Protein AF-A0A971PHN5-F1 (afdb_monomer_lite)

Foldseek 3Di:
DPQQPVQLVVVLQPADFLKFKQAPVGDLDTPWGRRSRAIVVHDRDAGWFQIFIDRPNPSDGQWTFHDPPPLRHGQFIAGPVPRHTPDGGDDRLDLDDADQLKFKDLPPPQDGPWGDRRPAIVVHDPDARWFFIFICRPNPRDGQWTFHDPPPLRHGQFIAGPVPRHTSHGDDTPVDQRDQGALKFKDLPPPQDGPWGDRRPAIVVHDPDDRFFFIFICRPNPRDGQWTFHDPPPPRGGQFIAGPPPRHTPHGDDDD

Radius of gyration: 27.46 Å; chains: 1; bounding box: 61×30×75 Å

Sequence (256 aa):
MTVCLLLAAGWASAQPEGTRLDFAPPDGFWDTTFDGTAWDPPITKMPPVGTLVDGTGDDNADADLIDRNNNGVSDAVAAIDTDEVLMELEEPVIPVGPRMGTTLDYEGDGVSEHTYDGAAWNPPIAQQPPVGTMVDLEGDGPPEARFADQNGNGVADAVVDIGTGKVLMELEEPVIPVGPRMGTTLDYEGDGVSEHTYDGAAWNPPIAQQPPVGTMVDLKGDGPPEARFADLNGNGVADAVVDIETGDVLMELEER

Structure (mmCIF, N/CA/C/O backbone):
data_AF-A0A971PHN5-F1
#
_entry.id   AF-A0A971PHN5-F1
#
loop_
_atom_site.group_PDB
_atom_site.id
_atom_site.type_symbol
_atom_site.label_atom_id
_atom_site.label_alt_id
_atom_site.label_comp_id
_atom_site.label_asym_id
_atom_site.label_entity_id
_atom_site.label_seq_id
_atom_site.pdbx_PDB_ins_code
_atom_site.Cartn_x
_atom_site.Cartn_y
_atom_site.Cartn_z
_atom_site.occupancy
_atom_site.B_iso_or_equiv
_atom_site.auth_seq_id
_atom_site.auth_comp_id
_atom_site.auth_asym_id
_atom_site.auth_atom_id
_atom_site.pdbx_PDB_model_num
ATOM 1 N N . MET A 1 1 ? 18.954 2.304 3.399 1.00 33.16 1 MET A N 1
ATOM 2 C CA . MET A 1 1 ? 19.970 2.426 2.325 1.00 33.16 1 MET A CA 1
ATOM 3 C C . MET A 1 1 ? 20.598 1.046 2.081 1.00 33.16 1 MET A C 1
ATOM 5 O O . MET A 1 1 ? 21.777 0.856 2.327 1.00 33.16 1 MET A O 1
ATOM 9 N N . THR A 1 2 ? 19.807 0.042 1.681 1.00 28.48 2 THR A N 1
ATOM 10 C CA . THR A 1 2 ? 20.314 -1.353 1.611 1.00 28.48 2 THR A CA 1
ATOM 11 C C . THR A 1 2 ? 19.701 -2.176 0.470 1.00 28.48 2 THR A C 1
ATOM 13 O O . THR A 1 2 ? 20.174 -3.267 0.195 1.00 28.48 2 THR A O 1
ATOM 16 N N . VAL A 1 3 ? 18.707 -1.655 -0.258 1.00 25.91 3 VAL A N 1
ATOM 17 C CA . VAL A 1 3 ? 17.995 -2.431 -1.292 1.00 25.91 3 VAL A CA 1
ATOM 18 C C . VAL A 1 3 ? 18.703 -2.383 -2.659 1.00 25.91 3 VAL A C 1
ATOM 20 O O . VAL A 1 3 ? 18.736 -3.383 -3.364 1.00 25.91 3 VAL A O 1
ATOM 23 N N . CYS A 1 4 ? 19.392 -1.285 -3.002 1.00 28.25 4 CYS A N 1
ATOM 24 C CA . CYS A 1 4 ? 20.107 -1.159 -4.286 1.00 28.25 4 CYS A CA 1
ATOM 25 C C . CYS A 1 4 ? 21.332 -2.080 -4.442 1.00 28.25 4 CYS A C 1
ATOM 27 O O . CYS A 1 4 ? 21.815 -2.243 -5.558 1.00 28.25 4 CYS A O 1
ATOM 29 N N . LEU A 1 5 ? 21.868 -2.653 -3.357 1.00 28.11 5 LEU A N 1
ATOM 30 C CA . LEU A 1 5 ? 23.138 -3.387 -3.419 1.00 28.11 5 LEU A CA 1
ATOM 31 C C . LEU A 1 5 ? 22.982 -4.836 -3.916 1.00 28.11 5 LEU A C 1
ATOM 33 O O . LEU A 1 5 ? 23.949 -5.392 -4.425 1.00 28.11 5 LEU A O 1
ATOM 37 N N . LEU A 1 6 ? 21.791 -5.443 -3.797 1.00 29.44 6 LEU A N 1
ATOM 38 C CA . LEU A 1 6 ? 21.566 -6.817 -4.271 1.00 29.44 6 LEU A CA 1
ATOM 39 C C . LEU A 1 6 ? 21.356 -6.901 -5.794 1.00 29.44 6 LEU A C 1
ATOM 41 O O . LEU A 1 6 ? 21.829 -7.849 -6.412 1.00 29.44 6 LEU A O 1
ATOM 45 N N . LEU A 1 7 ? 20.724 -5.896 -6.411 1.00 39.53 7 LEU A N 1
ATOM 46 C CA . LEU A 1 7 ? 20.383 -5.909 -7.845 1.00 39.53 7 LEU A CA 1
ATOM 47 C C . LEU A 1 7 ? 21.601 -5.724 -8.764 1.00 39.53 7 LEU A C 1
ATOM 49 O O . LEU A 1 7 ? 21.725 -6.421 -9.767 1.00 39.53 7 LEU A O 1
ATOM 53 N N . ALA A 1 8 ? 22.552 -4.859 -8.392 1.00 36.16 8 ALA A N 1
ATOM 54 C CA . ALA A 1 8 ? 23.804 -4.704 -9.143 1.00 36.16 8 ALA A CA 1
ATOM 55 C C . ALA A 1 8 ? 24.741 -5.923 -8.987 1.00 36.16 8 ALA A C 1
ATOM 57 O O . ALA A 1 8 ? 25.517 -6.240 -9.887 1.00 36.16 8 ALA A O 1
ATOM 58 N N . ALA A 1 9 ? 24.656 -6.630 -7.852 1.00 37.34 9 ALA A N 1
ATOM 59 C CA . ALA A 1 9 ? 25.485 -7.799 -7.560 1.00 37.34 9 ALA A CA 1
ATOM 60 C C . ALA A 1 9 ? 25.039 -9.062 -8.323 1.00 37.34 9 ALA A C 1
ATOM 62 O O . ALA A 1 9 ? 25.889 -9.870 -8.696 1.00 37.34 9 ALA A O 1
ATOM 63 N N . GLY A 1 10 ? 23.735 -9.219 -8.590 1.00 43.66 10 GLY A N 1
ATOM 64 C CA . GLY A 1 10 ? 23.202 -10.328 -9.392 1.00 43.66 10 GLY A CA 1
ATOM 65 C C . GLY A 1 10 ? 23.697 -10.296 -10.841 1.00 43.66 10 GLY A C 1
ATOM 66 O O . GLY A 1 10 ? 24.226 -11.292 -11.335 1.00 43.66 10 GLY A O 1
ATOM 67 N N . TRP A 1 11 ? 23.633 -9.121 -11.477 1.00 51.12 11 TRP A N 1
ATOM 68 C CA . TRP A 1 11 ? 24.064 -8.899 -12.864 1.00 51.12 11 TRP A CA 1
ATOM 69 C C . TRP A 1 11 ? 25.570 -9.062 -13.084 1.00 51.12 11 TRP A C 1
ATOM 71 O O . TRP A 1 11 ? 25.981 -9.544 -14.133 1.00 51.12 11 TRP A O 1
ATOM 81 N N . ALA A 1 12 ? 26.406 -8.701 -12.107 1.00 49.12 12 ALA A N 1
ATOM 82 C CA . ALA A 1 12 ? 27.859 -8.844 -12.225 1.00 49.12 12 ALA A CA 1
ATOM 83 C C . ALA A 1 12 ? 28.333 -10.313 -12.195 1.00 49.12 12 ALA A C 1
ATOM 85 O O . ALA A 1 12 ? 29.427 -10.614 -12.646 1.00 49.12 12 ALA A O 1
ATOM 86 N N . SER A 1 13 ? 27.542 -11.250 -11.663 1.00 46.72 13 SER A N 1
ATOM 87 C CA . SER A 1 13 ? 28.000 -12.638 -11.472 1.00 46.72 13 SER A CA 1
ATOM 88 C C . SER A 1 13 ? 27.765 -13.576 -12.666 1.00 46.72 13 SER A C 1
ATOM 90 O O . SER A 1 13 ? 28.266 -14.701 -12.651 1.00 46.72 13 SER A O 1
ATOM 92 N N . ALA A 1 14 ? 27.027 -13.134 -13.692 1.00 56.16 14 ALA A N 1
ATOM 93 C CA . ALA A 1 14 ? 26.554 -13.989 -14.786 1.00 56.16 14 ALA A CA 1
ATOM 94 C C . ALA A 1 14 ? 27.056 -13.597 -16.191 1.00 56.16 14 ALA A C 1
ATOM 96 O O . ALA A 1 14 ? 26.787 -14.332 -17.139 1.00 56.16 14 ALA A O 1
ATOM 97 N N . GLN A 1 15 ? 27.771 -12.477 -16.342 1.00 67.00 15 GLN A N 1
ATOM 98 C CA . GLN A 1 15 ? 28.151 -11.943 -17.656 1.00 67.00 15 GLN A CA 1
ATOM 99 C C . GLN A 1 15 ? 29.598 -12.312 -18.037 1.00 67.00 15 GLN A C 1
ATOM 101 O O . GLN A 1 15 ? 30.476 -12.309 -17.168 1.00 67.00 15 GLN A O 1
ATOM 106 N N . PRO A 1 16 ? 29.884 -12.634 -19.312 1.00 76.06 16 PRO A N 1
ATOM 107 C CA . PRO A 1 16 ? 31.252 -12.812 -19.794 1.00 76.06 16 PRO A CA 1
ATOM 108 C C . PRO A 1 16 ? 32.092 -11.534 -19.637 1.00 76.06 16 PRO A C 1
ATOM 110 O O . PRO A 1 16 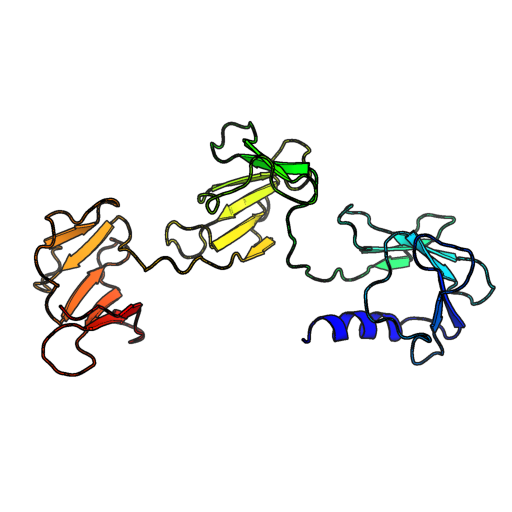? 31.598 -10.424 -19.843 1.00 76.06 16 PRO A O 1
ATOM 113 N N . GLU A 1 17 ? 33.383 -11.679 -19.318 1.00 83.25 17 GLU A N 1
ATOM 114 C CA . GLU A 1 17 ? 34.344 -10.571 -19.420 1.00 83.25 17 GLU A CA 1
ATOM 115 C C . GLU A 1 17 ? 34.311 -9.982 -20.837 1.00 83.25 17 GLU A C 1
ATOM 117 O O . GLU A 1 17 ? 34.349 -10.721 -21.822 1.00 83.25 17 GLU A O 1
ATOM 122 N N . GLY A 1 18 ? 34.246 -8.655 -20.927 1.00 82.19 18 GLY A N 1
ATOM 123 C CA . GLY A 1 18 ? 34.134 -7.927 -22.187 1.00 82.19 18 GLY A CA 1
ATOM 124 C C . GLY A 1 18 ? 32.709 -7.535 -22.572 1.00 82.19 18 GLY A C 1
ATOM 125 O O . GLY A 1 18 ? 32.576 -6.790 -23.537 1.00 82.19 18 GLY A O 1
ATOM 126 N N . THR A 1 19 ? 31.685 -7.957 -21.816 1.00 85.81 19 THR A N 1
ATOM 127 C CA . THR A 1 19 ? 30.294 -7.512 -22.030 1.00 85.81 19 THR A CA 1
ATOM 128 C C . THR A 1 19 ? 30.197 -5.992 -21.910 1.00 85.81 19 THR A C 1
ATOM 130 O O . THR A 1 19 ? 30.759 -5.417 -20.973 1.00 85.81 19 THR A O 1
ATOM 133 N N . ARG A 1 20 ? 29.472 -5.329 -22.815 1.00 89.56 20 ARG A N 1
ATOM 134 C CA . ARG A 1 20 ? 29.300 -3.866 -22.813 1.00 89.56 20 ARG A CA 1
ATOM 135 C C . ARG A 1 20 ? 27.840 -3.460 -22.884 1.00 89.56 20 ARG A C 1
ATOM 137 O O . ARG A 1 20 ? 27.021 -4.194 -23.427 1.00 89.56 20 ARG A O 1
ATOM 144 N N . LEU A 1 21 ? 27.539 -2.285 -22.336 1.00 89.75 21 LEU A N 1
ATOM 145 C CA . LEU A 1 21 ? 26.201 -1.696 -22.353 1.00 89.75 21 LEU A CA 1
ATOM 146 C C . LEU A 1 21 ? 26.234 -0.284 -22.936 1.00 89.75 21 LEU A C 1
ATOM 148 O O . LEU A 1 21 ? 27.141 0.483 -22.616 1.00 89.75 21 LEU A O 1
ATOM 152 N N . ASP A 1 22 ? 25.244 0.037 -23.764 1.00 89.94 22 ASP A N 1
ATOM 153 C CA . ASP A 1 22 ? 24.947 1.381 -24.288 1.00 89.94 22 ASP A CA 1
ATOM 154 C C . ASP A 1 22 ? 23.538 1.744 -23.795 1.00 89.94 22 ASP A C 1
ATOM 156 O O . ASP A 1 22 ? 22.542 1.117 -24.179 1.00 89.94 22 ASP A O 1
ATOM 160 N N . PHE A 1 23 ? 23.465 2.643 -22.815 1.00 89.88 23 PHE A N 1
ATOM 161 C CA . PHE A 1 23 ? 22.246 2.945 -22.078 1.00 89.88 23 PHE A CA 1
ATOM 162 C C . PHE A 1 23 ? 21.255 3.717 -22.934 1.00 89.88 23 PHE A C 1
ATOM 164 O O . PHE A 1 23 ? 21.596 4.624 -23.686 1.00 89.88 23 PHE A O 1
ATOM 171 N N . ALA A 1 24 ? 19.971 3.415 -22.750 1.00 82.06 24 ALA A N 1
ATOM 172 C CA . ALA A 1 24 ? 18.947 4.153 -23.465 1.00 82.06 24 ALA A CA 1
ATOM 173 C C . ALA A 1 24 ? 18.870 5.634 -23.031 1.00 82.06 24 ALA A C 1
ATOM 175 O O . ALA A 1 24 ? 18.872 5.936 -21.830 1.00 82.06 24 ALA A O 1
ATOM 176 N N . PRO A 1 25 ? 18.688 6.567 -23.987 1.00 86.50 25 PRO A N 1
ATOM 177 C CA . PRO A 1 25 ? 18.619 6.333 -25.433 1.00 86.50 25 PRO A CA 1
ATOM 178 C C . PRO A 1 25 ? 20.004 6.014 -26.038 1.00 86.50 25 PRO A C 1
ATOM 180 O O . PRO A 1 25 ? 20.906 6.825 -25.831 1.00 86.50 25 PRO A O 1
ATOM 183 N N . PRO A 1 26 ? 20.154 4.923 -26.823 1.00 87.50 26 PRO A N 1
ATOM 184 C CA . PRO A 1 26 ? 21.465 4.486 -27.294 1.00 87.50 26 PRO A CA 1
ATOM 185 C C . PRO A 1 26 ? 22.113 5.533 -28.195 1.00 87.50 26 PRO A C 1
ATOM 187 O O . PRO A 1 26 ? 21.458 6.059 -29.110 1.00 87.50 26 PRO A O 1
ATOM 190 N N . ASP A 1 27 ? 23.385 5.834 -27.956 1.00 88.00 27 ASP A N 1
ATOM 191 C CA . ASP A 1 27 ? 24.124 6.852 -28.711 1.00 88.00 27 ASP A CA 1
ATOM 192 C C . ASP A 1 27 ? 25.280 6.281 -29.552 1.00 88.00 27 ASP A C 1
ATOM 194 O O . ASP A 1 27 ? 25.926 7.018 -30.312 1.00 88.00 27 ASP A O 1
ATOM 198 N N . GLY A 1 28 ? 25.473 4.960 -29.498 1.00 85.12 28 GLY A N 1
ATOM 199 C CA . GLY A 1 28 ? 26.523 4.245 -30.212 1.00 85.12 28 GLY A CA 1
ATOM 200 C C . GLY A 1 28 ? 27.879 4.290 -29.507 1.00 85.12 28 GLY A C 1
ATOM 201 O O . GLY A 1 28 ? 28.874 3.849 -30.095 1.00 85.12 28 GLY A O 1
ATOM 202 N N . PHE A 1 29 ? 27.947 4.819 -28.283 1.00 89.31 29 PHE A N 1
ATOM 203 C CA . PHE A 1 29 ? 29.102 4.712 -27.404 1.00 89.31 29 PHE A CA 1
ATOM 204 C C . PHE A 1 29 ? 28.770 3.811 -26.216 1.00 89.31 29 PHE A C 1
ATOM 206 O O . PHE A 1 29 ? 27.829 4.036 -25.471 1.00 89.31 29 PHE A O 1
ATOM 213 N N . TRP A 1 30 ? 29.605 2.796 -26.000 1.00 90.00 30 TRP A N 1
ATOM 214 C CA . TRP A 1 30 ? 29.469 1.916 -24.846 1.00 90.00 30 TRP A CA 1
ATOM 215 C C . TRP A 1 30 ? 29.714 2.692 -23.545 1.00 90.00 30 TRP A C 1
ATOM 217 O O . TRP A 1 30 ? 30.838 3.130 -23.278 1.00 90.00 30 TRP A O 1
ATOM 227 N N . ASP A 1 31 ? 28.669 2.835 -22.734 1.00 90.06 31 ASP A N 1
ATOM 228 C CA . ASP A 1 31 ? 28.692 3.544 -21.457 1.00 90.06 31 ASP A CA 1
ATOM 229 C C . ASP A 1 31 ? 29.520 2.818 -20.410 1.00 90.06 31 ASP A C 1
ATOM 231 O O . ASP A 1 31 ? 30.204 3.461 -19.616 1.00 90.06 31 ASP A O 1
ATOM 235 N N . THR A 1 32 ? 29.435 1.485 -20.376 1.00 88.31 32 THR A N 1
ATOM 236 C CA . THR A 1 32 ? 30.107 0.656 -19.372 1.00 88.31 32 THR A CA 1
ATOM 237 C C . THR A 1 32 ? 30.506 -0.708 -19.921 1.00 88.31 32 THR A C 1
ATOM 239 O O . THR A 1 32 ? 29.864 -1.253 -20.819 1.00 88.31 32 THR A O 1
ATOM 242 N N . THR A 1 33 ? 31.598 -1.254 -19.389 1.00 89.56 33 THR A N 1
ATOM 243 C CA . THR A 1 33 ? 32.163 -2.558 -19.758 1.00 89.56 33 THR A CA 1
ATOM 244 C C . THR A 1 33 ? 32.381 -3.413 -18.517 1.00 89.56 33 THR A C 1
ATOM 246 O O . THR A 1 33 ? 32.870 -2.930 -17.498 1.00 89.56 33 THR A O 1
ATOM 249 N N . PHE A 1 34 ? 32.049 -4.697 -18.602 1.00 86.19 34 PHE A N 1
ATOM 250 C CA . PHE A 1 34 ? 32.300 -5.667 -17.549 1.00 86.19 34 PHE A CA 1
ATOM 251 C C . PHE A 1 34 ? 33.702 -6.270 -17.689 1.00 86.19 34 PHE A C 1
ATOM 253 O O . PHE A 1 34 ? 34.007 -6.936 -18.679 1.00 86.19 34 PHE A O 1
ATOM 260 N N . ASP A 1 35 ? 34.557 -6.079 -16.685 1.00 83.44 35 ASP A N 1
ATOM 261 C CA . ASP A 1 35 ? 35.952 -6.549 -16.689 1.00 83.44 35 ASP A CA 1
ATOM 262 C C . ASP A 1 35 ? 36.131 -8.003 -16.205 1.00 83.44 35 ASP A C 1
ATOM 264 O O . ASP A 1 35 ? 37.247 -8.452 -15.951 1.00 83.44 35 ASP A O 1
ATOM 268 N N . GLY A 1 36 ? 35.030 -8.747 -16.043 1.00 76.81 36 GLY A N 1
ATOM 269 C CA . GLY A 1 36 ? 35.033 -10.095 -15.465 1.00 76.81 36 GLY A CA 1
ATOM 270 C C . GLY A 1 36 ? 34.865 -10.109 -13.941 1.00 76.81 36 GLY A C 1
ATOM 271 O O . GLY A 1 36 ? 34.636 -11.169 -13.354 1.00 76.81 36 GLY A O 1
ATOM 272 N N . THR A 1 37 ? 34.948 -8.946 -13.289 1.00 79.81 37 THR A N 1
ATOM 273 C CA . THR A 1 37 ? 34.745 -8.787 -11.842 1.00 79.81 37 THR A CA 1
ATOM 274 C C . THR A 1 37 ? 33.772 -7.667 -11.484 1.00 79.81 37 THR A C 1
ATOM 276 O O . THR A 1 37 ? 32.995 -7.813 -10.538 1.00 79.81 37 THR A O 1
ATOM 279 N N . ALA A 1 38 ? 33.793 -6.562 -12.224 1.00 81.19 38 ALA A N 1
ATOM 280 C CA . ALA A 1 38 ? 32.972 -5.385 -12.007 1.00 81.19 38 ALA A CA 1
ATOM 281 C C . ALA A 1 38 ? 32.706 -4.647 -13.325 1.00 81.19 38 ALA A C 1
ATOM 283 O O . ALA A 1 38 ? 33.373 -4.847 -14.337 1.00 81.19 38 ALA A O 1
ATOM 284 N N . TRP A 1 39 ? 31.706 -3.772 -13.287 1.00 82.38 39 TRP A N 1
ATOM 285 C CA . TRP A 1 39 ? 31.412 -2.837 -14.365 1.00 82.38 39 TRP A CA 1
ATOM 286 C C . TRP A 1 39 ? 32.271 -1.576 -14.229 1.00 82.38 39 TRP A C 1
ATOM 288 O O . TRP A 1 39 ? 32.385 -1.031 -13.127 1.00 82.38 39 TRP A O 1
ATOM 298 N N . ASP A 1 40 ? 32.828 -1.099 -15.340 1.00 82.69 40 ASP A N 1
ATOM 299 C CA . ASP A 1 40 ? 33.567 0.160 -15.436 1.00 82.69 40 ASP A CA 1
ATOM 300 C C . ASP A 1 40 ? 33.023 1.022 -16.590 1.00 82.69 40 ASP A C 1
ATOM 302 O O . ASP A 1 40 ? 33.128 0.619 -17.753 1.00 82.69 40 ASP A O 1
ATOM 306 N N . PRO A 1 41 ? 32.428 2.194 -16.300 1.00 85.44 41 PRO A N 1
ATOM 307 C CA . PRO A 1 41 ? 32.115 2.742 -14.980 1.00 85.44 41 PRO A CA 1
ATOM 308 C C . PRO A 1 41 ? 31.093 1.889 -14.203 1.00 85.44 41 PRO A C 1
ATOM 310 O O . PRO A 1 41 ? 30.266 1.202 -14.809 1.00 85.44 41 PRO A O 1
ATOM 313 N N . PRO A 1 42 ? 31.093 1.946 -12.858 1.00 79.12 42 PRO A N 1
ATOM 314 C CA . PRO A 1 42 ? 30.222 1.115 -12.039 1.00 79.12 42 PRO A CA 1
ATOM 315 C C . PRO A 1 42 ? 28.744 1.460 -12.220 1.00 79.12 42 PRO A C 1
ATOM 317 O O . PRO A 1 42 ? 28.318 2.609 -12.070 1.00 79.12 42 PRO A O 1
ATOM 320 N N . ILE A 1 43 ? 27.943 0.423 -12.446 1.00 72.81 43 ILE A N 1
ATOM 321 C CA . ILE A 1 43 ? 26.487 0.512 -12.514 1.00 72.81 43 ILE A CA 1
ATOM 322 C C . ILE A 1 43 ? 25.928 0.614 -11.093 1.00 72.81 43 ILE A C 1
ATOM 324 O O . ILE A 1 43 ? 26.156 -0.251 -10.249 1.00 72.81 43 ILE A O 1
ATOM 328 N N . THR A 1 44 ? 25.188 1.687 -10.816 1.00 68.31 44 THR A N 1
ATOM 329 C CA . THR A 1 44 ? 24.606 1.956 -9.483 1.00 68.31 44 THR A CA 1
ATOM 330 C C . THR A 1 44 ? 23.082 1.871 -9.452 1.00 68.31 44 THR A C 1
ATOM 332 O O . THR A 1 44 ? 22.480 1.910 -8.377 1.00 68.31 44 THR A O 1
ATOM 335 N N . LYS A 1 45 ? 22.454 1.761 -10.623 1.00 69.25 45 LYS A N 1
ATOM 336 C CA . LYS A 1 45 ? 21.010 1.637 -10.832 1.00 69.25 45 LYS A CA 1
ATOM 337 C C . LYS A 1 45 ? 20.765 0.696 -12.002 1.00 69.25 45 LYS A C 1
ATOM 339 O O . LYS A 1 45 ? 21.656 0.517 -12.823 1.00 69.25 45 LYS A O 1
ATOM 344 N N . MET A 1 46 ? 19.566 0.134 -12.076 1.00 70.88 46 MET A N 1
ATOM 345 C CA . MET A 1 46 ? 19.171 -0.678 -13.220 1.00 70.88 46 MET A CA 1
ATOM 346 C C . MET A 1 46 ? 19.269 0.150 -14.512 1.00 70.88 46 MET A C 1
ATOM 348 O O . MET A 1 46 ? 18.780 1.287 -14.511 1.00 70.88 46 MET A O 1
ATOM 352 N N . PRO A 1 47 ? 19.922 -0.363 -15.571 1.00 78.81 47 PRO A N 1
ATOM 353 C CA . PRO A 1 47 ? 19.949 0.318 -16.856 1.00 78.81 47 PRO A CA 1
ATOM 354 C C . PRO A 1 47 ? 18.527 0.488 -17.416 1.00 78.81 47 PRO A C 1
ATOM 356 O O . PRO A 1 47 ? 17.685 -0.385 -17.186 1.00 78.81 47 PRO A O 1
ATOM 359 N N . PRO A 1 48 ? 18.226 1.596 -18.115 1.00 79.12 48 PRO A N 1
ATOM 360 C CA . PRO A 1 48 ? 16.879 1.849 -18.620 1.00 79.12 48 PRO A CA 1
ATOM 361 C C . PRO A 1 48 ? 16.434 0.833 -19.683 1.00 79.12 48 PRO A C 1
ATOM 363 O O . PRO A 1 48 ? 17.261 0.188 -20.334 1.00 79.12 48 PRO A O 1
ATOM 366 N N . VAL A 1 49 ? 15.123 0.747 -19.906 1.00 81.38 49 VAL A N 1
ATOM 367 C CA . VAL A 1 49 ? 14.528 -0.020 -21.014 1.00 81.38 49 VAL A CA 1
ATOM 368 C C . VAL A 1 49 ? 15.074 0.487 -22.350 1.00 81.38 49 VAL A C 1
ATOM 370 O O . VAL A 1 49 ? 15.183 1.696 -22.558 1.00 81.38 49 VAL A O 1
ATOM 373 N N . GLY A 1 50 ? 15.423 -0.434 -23.245 1.00 83.50 50 GLY A N 1
ATOM 374 C CA . GLY A 1 50 ? 16.056 -0.158 -24.535 1.00 83.50 50 GLY A CA 1
ATOM 375 C C . GLY A 1 50 ? 17.578 -0.005 -24.472 1.00 83.50 50 GLY A C 1
ATOM 376 O O . GLY A 1 50 ? 18.183 0.391 -25.464 1.00 83.50 50 GLY A O 1
ATOM 377 N N . THR A 1 51 ? 18.201 -0.272 -23.318 1.00 88.75 51 THR A N 1
ATOM 378 C CA . THR A 1 51 ? 19.666 -0.387 -23.214 1.00 88.75 51 THR A CA 1
ATOM 379 C C . THR A 1 51 ? 20.149 -1.536 -24.090 1.00 88.75 51 THR A C 1
ATOM 381 O O . THR A 1 51 ? 19.632 -2.645 -23.965 1.00 88.75 51 THR A O 1
ATOM 384 N N . LEU A 1 52 ? 21.155 -1.284 -24.925 1.00 90.75 52 LEU A N 1
ATOM 385 C CA . LEU A 1 52 ? 21.770 -2.298 -25.776 1.00 90.75 52 LEU A CA 1
ATOM 386 C C . LEU A 1 52 ? 22.871 -3.046 -25.023 1.00 90.75 52 LEU A C 1
ATOM 388 O O . LEU A 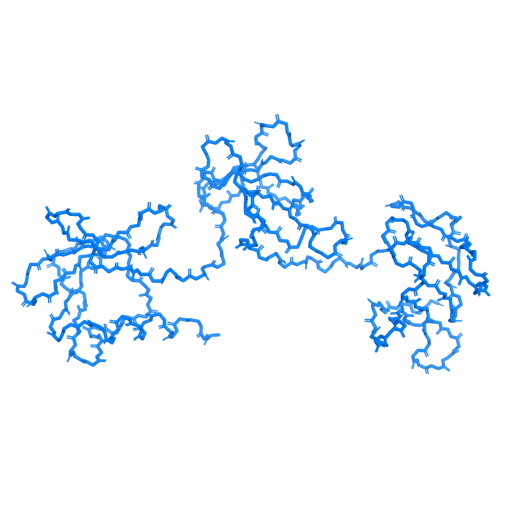1 52 ? 23.580 -2.465 -24.199 1.00 90.75 52 LEU A O 1
ATOM 392 N N . VAL A 1 53 ? 23.027 -4.328 -25.340 1.00 88.69 53 VAL A N 1
ATOM 393 C CA . VAL A 1 53 ? 23.996 -5.247 -24.740 1.00 88.69 53 VAL A CA 1
ATOM 394 C C . VAL A 1 53 ? 24.839 -5.884 -25.843 1.00 88.69 53 VAL A C 1
ATOM 396 O O . VAL A 1 53 ? 24.306 -6.580 -26.705 1.00 88.69 53 VAL A O 1
ATOM 399 N N . ASP A 1 54 ? 26.154 -5.682 -25.794 1.00 87.25 54 ASP A N 1
ATOM 400 C CA . ASP A 1 54 ? 27.146 -6.473 -26.537 1.00 87.25 54 ASP A CA 1
ATOM 401 C C . ASP A 1 54 ? 27.668 -7.561 -25.594 1.00 87.25 54 ASP A C 1
ATOM 403 O O . ASP A 1 54 ? 28.443 -7.284 -24.674 1.00 87.25 54 ASP A O 1
ATOM 407 N N . GLY A 1 55 ? 27.173 -8.786 -25.768 1.00 78.12 55 GLY A N 1
ATOM 408 C CA . GLY A 1 55 ? 27.518 -9.936 -24.931 1.00 78.12 55 GLY A CA 1
ATOM 409 C C . GLY A 1 55 ? 28.748 -10.694 -25.429 1.00 78.12 55 GLY A C 1
ATOM 410 O O . GLY A 1 55 ? 29.315 -11.504 -24.688 1.00 78.12 55 GLY A O 1
ATOM 411 N N . THR A 1 56 ? 29.160 -10.458 -26.675 1.00 77.06 56 THR A N 1
ATOM 412 C CA . THR A 1 56 ? 30.289 -11.144 -27.319 1.00 77.06 56 THR A CA 1
ATOM 413 C C . THR A 1 56 ? 31.575 -10.314 -27.343 1.00 77.06 56 THR A C 1
ATOM 415 O O . THR A 1 56 ? 32.660 -10.874 -27.546 1.00 77.06 56 THR A O 1
ATOM 418 N N . GLY A 1 57 ? 31.474 -9.014 -27.068 1.00 77.44 57 GLY A N 1
ATOM 419 C CA . GLY A 1 57 ? 32.563 -8.043 -27.077 1.00 77.44 57 GLY A CA 1
ATOM 420 C C . GLY A 1 57 ? 33.032 -7.671 -28.486 1.00 77.44 57 GLY A C 1
ATOM 421 O O . GLY A 1 57 ? 34.209 -7.324 -28.649 1.00 77.44 57 GLY A O 1
ATOM 422 N N . ASP A 1 58 ? 32.173 -7.814 -29.501 1.00 82.44 58 ASP A N 1
ATOM 423 C CA . ASP A 1 58 ? 32.508 -7.618 -30.918 1.00 82.44 58 ASP A CA 1
ATOM 424 C C . ASP A 1 58 ? 32.165 -6.218 -31.468 1.00 82.44 58 ASP A C 1
ATOM 426 O O . ASP A 1 58 ? 32.337 -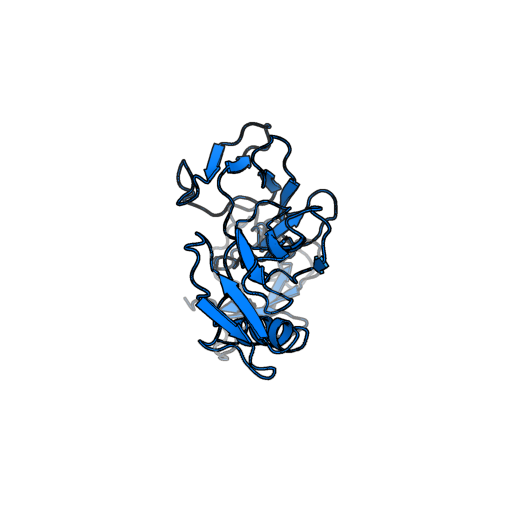5.965 -32.666 1.00 82.44 58 ASP A O 1
ATOM 430 N N . ASP A 1 59 ? 31.771 -5.304 -30.576 1.00 84.19 59 ASP A N 1
ATOM 431 C CA . ASP A 1 59 ? 31.305 -3.944 -30.849 1.00 84.19 59 ASP A CA 1
ATOM 432 C C . ASP A 1 59 ? 29.936 -3.863 -31.554 1.00 84.19 59 ASP A C 1
ATOM 434 O O . ASP A 1 59 ? 29.542 -2.772 -31.978 1.00 84.19 59 ASP A O 1
ATOM 438 N N . ASN A 1 60 ? 29.181 -4.964 -31.639 1.00 85.88 60 ASN A N 1
ATOM 439 C CA . ASN A 1 60 ? 27.777 -4.955 -32.045 1.00 85.88 60 ASN A CA 1
ATOM 440 C C . ASN A 1 60 ? 26.869 -5.350 -30.878 1.00 85.88 60 ASN A C 1
ATOM 442 O O . ASN A 1 60 ? 27.194 -6.204 -30.063 1.00 85.88 60 ASN A O 1
ATOM 446 N N . ALA A 1 61 ? 25.691 -4.732 -30.814 1.00 87.44 61 ALA A N 1
ATOM 447 C CA . ALA A 1 61 ? 24.677 -5.146 -29.858 1.00 87.44 61 ALA A CA 1
ATOM 448 C C . ALA A 1 61 ? 24.073 -6.494 -30.279 1.00 87.44 61 ALA A C 1
ATOM 450 O O . ALA A 1 61 ? 23.549 -6.621 -31.386 1.00 87.44 61 ALA A O 1
ATOM 451 N N . ASP A 1 62 ? 24.114 -7.468 -29.374 1.00 83.62 62 ASP A N 1
ATOM 452 C CA . ASP A 1 62 ? 23.491 -8.786 -29.523 1.00 83.62 62 ASP A CA 1
ATOM 453 C C . ASP A 1 62 ? 22.054 -8.795 -28.972 1.00 83.62 62 ASP A C 1
ATOM 455 O O . ASP A 1 62 ? 21.202 -9.586 -29.390 1.00 83.62 62 ASP A O 1
ATOM 459 N N . ALA A 1 63 ? 21.793 -7.930 -27.991 1.00 87.25 63 ALA A N 1
ATOM 460 C CA . ALA A 1 63 ? 20.587 -7.952 -27.182 1.00 87.25 63 ALA A CA 1
ATOM 461 C C . ALA A 1 63 ? 20.187 -6.557 -26.690 1.00 87.25 63 ALA A C 1
ATOM 463 O O . ALA A 1 63 ? 20.987 -5.620 -26.703 1.00 87.25 63 ALA A O 1
ATOM 464 N N . ASP A 1 64 ? 18.951 -6.434 -26.225 1.00 87.75 64 ASP A N 1
ATOM 465 C CA . ASP A 1 64 ? 18.421 -5.248 -25.575 1.00 87.75 64 ASP A CA 1
ATOM 466 C C . ASP A 1 64 ? 17.676 -5.591 -24.280 1.00 87.75 64 ASP A C 1
ATOM 468 O O . ASP A 1 64 ? 17.222 -6.713 -24.036 1.00 87.75 64 ASP A O 1
ATOM 472 N N . LEU A 1 65 ? 17.608 -4.608 -23.388 1.00 86.81 65 LEU A N 1
ATOM 473 C CA . LEU A 1 65 ? 16.790 -4.684 -22.187 1.00 86.81 65 LEU A CA 1
ATOM 474 C C . LEU A 1 65 ? 15.354 -4.308 -22.540 1.00 86.81 65 LEU A C 1
ATOM 476 O O . LEU A 1 65 ? 15.099 -3.178 -22.959 1.00 86.81 65 LEU A O 1
ATOM 480 N N . ILE A 1 66 ? 14.417 -5.213 -22.288 1.00 80.75 66 ILE A N 1
ATOM 481 C CA . ILE A 1 66 ? 13.004 -5.031 -22.619 1.00 80.75 66 ILE A CA 1
ATOM 482 C C . ILE A 1 66 ? 12.135 -4.963 -21.363 1.00 80.75 66 ILE A C 1
ATOM 484 O O . ILE A 1 66 ? 12.476 -5.506 -20.313 1.00 80.75 66 ILE A O 1
ATOM 488 N N . ASP A 1 67 ? 10.997 -4.294 -21.503 1.00 78.44 67 ASP A N 1
ATOM 489 C CA . ASP A 1 67 ? 9.942 -4.171 -20.500 1.00 78.44 67 ASP A CA 1
ATOM 490 C C . ASP A 1 67 ? 8.663 -4.764 -21.095 1.00 78.44 67 ASP A C 1
ATOM 492 O O . ASP A 1 67 ? 8.001 -4.145 -21.933 1.00 78.44 67 ASP A O 1
ATOM 496 N N . ARG A 1 68 ? 8.362 -6.017 -20.739 1.00 79.00 68 ARG A N 1
ATOM 497 C CA . ARG A 1 68 ? 7.232 -6.755 -21.324 1.00 79.00 68 ARG A CA 1
ATOM 498 C C . ARG A 1 68 ? 5.915 -6.406 -20.649 1.00 79.00 68 ARG A C 1
ATOM 500 O O . ARG A 1 68 ? 4.865 -6.580 -21.267 1.00 79.00 68 ARG A O 1
ATOM 507 N N . ASN A 1 69 ? 5.957 -5.938 -19.404 1.00 62.75 69 ASN A N 1
ATOM 508 C CA . ASN A 1 69 ? 4.774 -5.550 -18.638 1.00 62.75 69 ASN A CA 1
ATOM 509 C C . ASN A 1 69 ? 4.515 -4.029 -18.639 1.00 62.75 69 ASN A C 1
ATOM 511 O O . ASN A 1 69 ? 3.575 -3.565 -17.989 1.00 62.75 69 ASN A O 1
ATOM 515 N N . ASN A 1 70 ? 5.318 -3.277 -19.394 1.00 62.59 70 ASN A N 1
ATOM 516 C CA . ASN A 1 70 ? 5.203 -1.851 -19.672 1.00 62.59 70 ASN A CA 1
ATOM 517 C C . ASN A 1 70 ? 5.172 -0.978 -18.396 1.00 62.59 70 ASN A C 1
ATOM 519 O O . ASN A 1 70 ? 4.388 -0.025 -18.297 1.00 62.59 70 ASN A O 1
ATOM 523 N N . ASN A 1 71 ? 5.985 -1.330 -17.393 1.00 57.19 71 ASN A N 1
ATOM 524 C CA . ASN A 1 71 ? 6.083 -0.636 -16.102 1.00 57.19 71 ASN A CA 1
ATOM 525 C C . ASN A 1 71 ? 7.192 0.432 -16.031 1.00 57.19 71 ASN A C 1
ATOM 527 O O . ASN A 1 71 ? 7.332 1.107 -15.007 1.00 57.19 71 ASN A O 1
ATOM 531 N N . GLY A 1 72 ? 7.954 0.610 -17.111 1.00 67.94 72 GLY A N 1
ATOM 532 C CA . GLY A 1 72 ? 9.077 1.538 -17.216 1.00 67.94 72 GLY A CA 1
ATOM 533 C C . GLY A 1 72 ? 10.405 0.995 -16.677 1.00 67.94 72 GLY A C 1
ATOM 534 O O . GLY A 1 72 ? 11.379 1.751 -16.609 1.00 67.94 72 GLY A O 1
ATOM 535 N N . VAL A 1 73 ? 10.462 -0.280 -16.292 1.00 69.56 73 VAL A N 1
ATOM 536 C CA . VAL A 1 73 ? 11.642 -0.988 -15.790 1.00 69.56 73 VAL A CA 1
ATOM 537 C C . VAL A 1 73 ? 11.832 -2.272 -16.584 1.00 69.56 73 VAL A C 1
ATOM 539 O O . VAL A 1 73 ? 10.893 -2.997 -16.874 1.00 69.56 73 VAL A O 1
ATOM 542 N N . SER A 1 74 ? 13.076 -2.550 -16.958 1.00 73.12 74 SER A N 1
ATOM 543 C CA . SER A 1 74 ? 13.386 -3.731 -17.754 1.00 73.12 74 SER A CA 1
ATOM 544 C C . SER A 1 74 ? 13.162 -5.005 -16.937 1.00 73.12 74 SER A C 1
ATOM 546 O O . SER A 1 74 ? 13.715 -5.138 -15.846 1.00 73.12 74 SER A O 1
ATOM 548 N N . ASP A 1 75 ? 12.407 -5.954 -17.481 1.00 71.19 75 ASP A N 1
ATOM 549 C CA . ASP A 1 75 ? 12.093 -7.241 -16.844 1.00 71.19 75 ASP A CA 1
ATOM 550 C C . ASP A 1 75 ? 12.788 -8.429 -17.530 1.00 71.19 75 ASP A C 1
ATOM 552 O O . ASP A 1 75 ? 12.812 -9.543 -17.003 1.00 71.19 75 ASP A O 1
ATOM 556 N N . ALA A 1 76 ? 13.409 -8.196 -18.688 1.00 75.94 76 ALA A N 1
ATOM 557 C CA . ALA A 1 76 ? 14.169 -9.197 -19.420 1.00 75.94 76 ALA A CA 1
ATOM 558 C C . ALA A 1 76 ? 15.284 -8.586 -20.282 1.00 75.94 76 ALA A C 1
ATOM 560 O O . ALA A 1 76 ? 15.296 -7.392 -20.586 1.00 75.94 76 ALA A O 1
ATOM 561 N N . VAL A 1 77 ? 16.214 -9.446 -20.694 1.00 82.06 77 VAL A N 1
ATOM 562 C CA . VAL A 1 77 ? 17.156 -9.204 -21.793 1.00 82.06 77 VAL A CA 1
ATOM 563 C C . VAL A 1 77 ? 16.745 -10.098 -22.958 1.00 82.06 77 VAL A C 1
ATOM 565 O O . VAL A 1 77 ? 16.635 -11.317 -22.780 1.00 82.06 77 VAL A O 1
ATOM 568 N N . ALA A 1 78 ? 16.523 -9.514 -24.132 1.00 83.19 78 ALA A N 1
ATOM 569 C CA . ALA A 1 78 ? 16.110 -10.226 -25.338 1.00 83.19 78 ALA A CA 1
ATOM 570 C C . ALA A 1 78 ? 17.110 -10.030 -26.477 1.00 83.19 78 ALA A C 1
ATOM 572 O O . ALA A 1 78 ? 17.813 -9.029 -26.533 1.00 83.19 78 ALA A O 1
ATOM 573 N N . ALA A 1 79 ? 17.216 -11.014 -27.366 1.00 84.00 79 ALA A N 1
ATOM 574 C CA . ALA A 1 79 ? 18.084 -10.913 -28.533 1.00 84.00 79 ALA A CA 1
ATOM 575 C C . ALA A 1 79 ? 17.456 -10.007 -29.600 1.00 84.00 79 ALA A C 1
ATOM 577 O O . ALA A 1 79 ? 16.315 -10.236 -29.995 1.00 84.00 79 ALA A O 1
ATOM 578 N N . ILE A 1 80 ? 18.224 -9.060 -30.141 1.00 83.94 80 ILE A N 1
ATOM 579 C CA . ILE A 1 80 ? 17.712 -8.044 -31.083 1.00 83.94 80 ILE A CA 1
ATOM 580 C C . ILE A 1 80 ? 17.173 -8.663 -32.383 1.00 83.94 80 ILE A C 1
ATOM 582 O O . ILE A 1 80 ? 16.232 -8.150 -32.986 1.00 83.94 80 ILE A O 1
ATOM 586 N N . ASP A 1 81 ? 17.766 -9.768 -32.839 1.00 82.88 81 ASP A N 1
ATOM 587 C CA . ASP A 1 81 ? 17.412 -10.378 -34.127 1.00 82.88 81 ASP A CA 1
ATOM 588 C C . ASP A 1 81 ? 16.221 -11.345 -34.051 1.00 82.88 81 ASP A C 1
ATOM 590 O O . ASP A 1 81 ? 15.596 -11.645 -35.075 1.00 82.88 81 ASP A O 1
ATOM 594 N N . THR A 1 82 ? 15.939 -11.900 -32.870 1.00 80.12 82 THR A N 1
ATOM 595 C CA . THR A 1 82 ? 14.961 -12.987 -32.704 1.00 80.12 82 THR A CA 1
ATOM 596 C C . THR A 1 82 ? 13.882 -12.707 -31.666 1.00 80.12 82 THR A C 1
ATOM 598 O O . THR A 1 82 ? 12.949 -13.507 -31.574 1.00 80.12 82 THR A O 1
ATOM 601 N N . ASP A 1 83 ? 14.003 -11.622 -30.894 1.00 77.94 83 ASP A N 1
ATOM 602 C CA . ASP A 1 83 ? 13.195 -11.304 -29.709 1.00 77.94 83 ASP A CA 1
ATOM 603 C C . ASP A 1 83 ? 13.158 -12.450 -28.675 1.00 77.94 83 ASP A C 1
ATOM 605 O O . ASP A 1 83 ? 12.267 -12.538 -27.826 1.00 77.94 83 ASP A O 1
ATOM 609 N N . GLU A 1 84 ? 14.114 -13.383 -28.747 1.00 79.56 84 GLU A N 1
ATOM 610 C CA . GLU A 1 84 ? 14.205 -14.490 -27.805 1.00 79.56 84 GLU A CA 1
ATOM 611 C C . GLU A 1 84 ? 14.692 -13.962 -26.459 1.00 79.56 84 GLU A C 1
ATOM 613 O O . GLU A 1 84 ? 15.746 -13.333 -26.378 1.00 79.56 84 GLU A O 1
ATOM 618 N N . VAL A 1 85 ? 13.940 -14.244 -25.393 1.00 76.75 85 VAL A N 1
ATOM 619 C CA . VAL A 1 85 ? 14.340 -13.889 -24.029 1.00 76.75 85 VAL A CA 1
ATOM 620 C C . VAL A 1 85 ? 15.548 -14.730 -23.633 1.00 76.75 85 VAL A C 1
ATOM 622 O O . VAL A 1 85 ? 15.453 -15.946 -23.461 1.00 76.75 85 VAL A O 1
ATOM 625 N N . LEU A 1 86 ? 16.684 -14.060 -23.472 1.00 72.44 86 LEU A N 1
ATOM 626 C CA . LEU A 1 86 ? 17.954 -14.665 -23.087 1.00 72.44 86 LEU A CA 1
ATOM 627 C C . LEU A 1 86 ? 18.091 -14.748 -21.565 1.00 72.44 86 LEU A C 1
ATOM 629 O O . LEU A 1 86 ? 18.704 -15.681 -21.042 1.00 72.44 86 LEU A O 1
ATOM 633 N N . MET A 1 87 ? 17.525 -13.771 -20.852 1.00 72.12 87 MET A N 1
ATOM 634 C CA . MET A 1 87 ? 17.599 -13.683 -19.398 1.00 72.12 87 MET A CA 1
ATOM 635 C C . MET A 1 87 ? 16.366 -12.992 -18.820 1.00 72.12 87 MET A C 1
ATOM 637 O O . MET A 1 87 ? 15.963 -11.932 -19.288 1.00 72.12 87 MET A O 1
ATOM 641 N N . GLU A 1 88 ? 15.815 -13.583 -17.763 1.00 73.06 88 GLU A N 1
ATOM 642 C CA . GLU A 1 88 ? 14.801 -12.963 -16.909 1.00 73.06 88 GLU A CA 1
ATOM 643 C C . GLU A 1 88 ? 15.496 -12.079 -15.869 1.00 73.06 88 GLU A C 1
ATOM 645 O O . GLU A 1 88 ? 16.469 -12.503 -15.234 1.00 73.06 88 GLU A O 1
ATOM 650 N N . LEU A 1 89 ? 15.005 -10.857 -15.696 1.00 66.12 89 LEU A N 1
ATOM 651 C CA . LEU A 1 89 ? 15.518 -9.915 -14.714 1.00 66.12 89 LEU A CA 1
ATOM 652 C C . LEU A 1 89 ? 14.558 -9.896 -13.531 1.00 66.12 89 LEU A C 1
ATOM 654 O O . LEU A 1 89 ? 13.365 -9.660 -13.694 1.00 66.12 89 LEU A O 1
ATOM 658 N N . GLU A 1 90 ? 15.070 -10.144 -12.323 1.00 57.62 90 GLU A N 1
ATOM 659 C CA . GLU A 1 90 ? 14.273 -9.873 -11.129 1.00 57.62 90 GLU A CA 1
ATOM 660 C C . GLU A 1 90 ? 14.031 -8.368 -11.052 1.00 57.62 90 GLU A C 1
ATOM 662 O O . GLU A 1 90 ? 14.948 -7.586 -10.779 1.00 57.62 90 GLU A O 1
ATOM 667 N N . GLU A 1 91 ? 12.786 -7.972 -11.306 1.00 53.03 91 GLU A N 1
ATOM 668 C CA . GLU A 1 91 ? 12.357 -6.602 -11.104 1.00 53.03 91 GLU A CA 1
ATOM 669 C C . GLU A 1 91 ? 12.608 -6.214 -9.640 1.00 53.03 91 GLU A C 1
ATOM 671 O O . GLU A 1 91 ? 12.268 -6.978 -8.723 1.00 53.03 91 GLU A O 1
ATOM 676 N N . PRO A 1 92 ? 13.183 -5.029 -9.362 1.00 46.44 92 PRO A N 1
ATOM 677 C CA . PRO A 1 92 ? 13.101 -4.488 -8.020 1.00 46.44 92 PRO A CA 1
ATOM 678 C C . PRO A 1 92 ? 11.627 -4.450 -7.614 1.00 46.44 92 PRO A C 1
ATOM 680 O O . PRO A 1 92 ? 10.792 -3.977 -8.378 1.00 46.44 92 PRO A O 1
ATOM 683 N N . VAL A 1 93 ? 11.306 -4.881 -6.393 1.00 39.56 93 VAL A N 1
ATOM 684 C CA . VAL A 1 93 ? 10.032 -4.518 -5.759 1.00 39.56 93 VAL A CA 1
ATOM 685 C C . VAL A 1 93 ? 10.079 -3.004 -5.552 1.00 39.56 93 VAL A C 1
ATOM 687 O O . VAL A 1 93 ? 10.544 -2.506 -4.525 1.00 39.56 93 VAL A O 1
ATOM 690 N N . ILE A 1 94 ? 9.716 -2.250 -6.587 1.00 39.44 94 ILE A N 1
ATOM 691 C CA . ILE A 1 94 ? 9.513 -0.813 -6.487 1.00 39.44 94 ILE A CA 1
ATOM 692 C C . ILE A 1 94 ? 8.326 -0.661 -5.531 1.00 39.44 94 ILE A C 1
ATOM 694 O O . ILE A 1 94 ? 7.343 -1.386 -5.686 1.00 39.44 94 ILE A O 1
ATOM 698 N N . PRO A 1 95 ? 8.358 0.240 -4.538 1.00 37.31 95 PRO A N 1
ATOM 699 C CA . PRO A 1 95 ? 7.123 0.710 -3.931 1.00 37.31 95 PRO A CA 1
ATOM 700 C C . PRO A 1 95 ? 6.365 1.417 -5.061 1.00 37.31 95 PRO A C 1
ATOM 702 O O . PRO A 1 95 ? 6.689 2.551 -5.413 1.00 37.31 95 PRO A O 1
ATOM 705 N N . VAL A 1 96 ? 5.492 0.679 -5.748 1.00 43.81 96 VAL A N 1
ATOM 706 C CA . VAL A 1 96 ? 4.925 1.074 -7.040 1.00 43.81 96 VAL A CA 1
ATOM 707 C C . VAL A 1 96 ? 3.961 2.230 -6.799 1.00 43.81 96 VAL A C 1
ATOM 709 O O . VAL A 1 96 ? 2.824 2.028 -6.390 1.00 43.81 96 VAL A O 1
ATOM 712 N N . GLY A 1 97 ? 4.411 3.463 -7.029 1.00 50.72 97 GLY A N 1
ATOM 713 C CA . GLY A 1 97 ? 3.470 4.546 -7.299 1.00 50.72 97 GLY A CA 1
ATOM 714 C C . GLY A 1 97 ? 2.592 4.169 -8.506 1.00 50.72 97 GLY A C 1
ATOM 715 O O . GLY A 1 97 ? 3.039 3.393 -9.350 1.00 50.72 97 GLY A O 1
ATOM 716 N N . PRO A 1 98 ? 1.354 4.677 -8.599 1.00 60.75 98 PRO A N 1
ATOM 717 C CA . PRO A 1 98 ? 0.428 4.345 -9.688 1.00 60.75 98 PRO A CA 1
ATOM 718 C C . PRO A 1 98 ? 1.049 4.593 -11.076 1.00 60.75 98 PRO A C 1
ATOM 720 O O . PRO A 1 98 ? 1.880 5.489 -11.236 1.00 60.75 98 PRO A O 1
ATOM 723 N N . ARG A 1 99 ? 0.658 3.804 -12.087 1.00 67.56 99 ARG A N 1
ATOM 724 C CA . ARG A 1 99 ? 1.121 3.975 -13.477 1.00 67.56 99 ARG A CA 1
ATOM 725 C C . ARG A 1 99 ? 0.284 5.037 -14.182 1.00 67.56 99 ARG A C 1
ATOM 727 O O . ARG A 1 99 ? -0.863 5.288 -13.822 1.00 67.56 99 ARG A O 1
ATOM 734 N N . MET A 1 100 ? 0.849 5.701 -15.192 1.00 73.88 100 MET A N 1
ATOM 735 C CA . MET A 1 100 ? 0.064 6.630 -16.014 1.00 73.88 100 MET A CA 1
ATOM 736 C C . MET A 1 100 ? -1.102 5.872 -16.657 1.00 73.88 100 MET A C 1
ATOM 738 O O . MET A 1 100 ? -0.886 4.839 -17.281 1.00 73.88 100 MET A O 1
ATOM 742 N N . GLY A 1 101 ? -2.315 6.400 -16.518 1.00 73.19 101 GLY A N 1
ATOM 743 C CA . GLY A 1 101 ? -3.540 5.741 -16.960 1.00 73.19 101 GLY A CA 1
ATOM 744 C C . GLY A 1 101 ? -4.232 4.922 -15.873 1.00 73.19 101 GLY A C 1
ATOM 745 O O . GLY A 1 101 ? -5.409 4.640 -16.049 1.00 73.19 101 GLY A O 1
ATOM 746 N N . THR A 1 102 ? -3.577 4.632 -14.738 1.00 77.19 102 THR A N 1
ATOM 747 C CA . THR A 1 102 ? -4.237 3.977 -13.600 1.00 77.19 102 THR A CA 1
ATOM 748 C C . THR A 1 102 ? -5.460 4.787 -13.187 1.00 77.19 102 THR A C 1
ATOM 750 O O . THR A 1 102 ? -5.373 6.013 -13.030 1.00 77.19 102 THR A O 1
ATOM 753 N N . THR A 1 103 ? -6.588 4.109 -12.988 1.00 82.50 103 THR A N 1
ATOM 754 C CA . THR A 1 103 ? -7.834 4.751 -12.574 1.00 82.50 103 THR A CA 1
ATOM 755 C C . THR A 1 103 ? -8.370 4.198 -11.255 1.00 82.50 103 THR A C 1
ATOM 757 O O . THR A 1 103 ? -8.097 3.055 -10.890 1.00 82.50 103 THR A O 1
ATOM 760 N N . LEU A 1 104 ? -9.090 5.040 -10.510 1.00 81.75 104 LEU A N 1
ATOM 761 C CA . LEU A 1 104 ? -9.789 4.658 -9.282 1.00 81.75 104 LEU A CA 1
ATOM 762 C C . LEU A 1 104 ? -11.282 4.889 -9.444 1.00 81.75 104 LEU A C 1
ATOM 764 O O . LEU A 1 104 ? -11.677 5.972 -9.876 1.00 81.75 104 LEU A O 1
ATOM 768 N N . ASP A 1 105 ? -12.055 3.889 -9.035 1.00 77.62 105 ASP A N 1
ATOM 769 C CA . ASP A 1 105 ? -13.513 3.916 -8.924 1.00 77.62 105 ASP A CA 1
ATOM 770 C C . ASP A 1 105 ? -13.882 3.768 -7.437 1.00 77.62 105 ASP A C 1
ATOM 772 O O . ASP A 1 105 ? -13.833 2.673 -6.856 1.00 77.62 105 ASP A O 1
ATOM 776 N N . TYR A 1 106 ? -14.146 4.907 -6.792 1.00 76.56 106 TYR A N 1
ATOM 777 C CA . TYR A 1 106 ? -14.533 4.995 -5.383 1.00 76.56 106 TYR A CA 1
ATOM 778 C C . TYR A 1 106 ? -15.964 4.545 -5.146 1.00 76.56 106 TYR A C 1
ATOM 780 O O . TYR A 1 106 ? -16.262 3.985 -4.087 1.00 76.56 106 TYR A O 1
ATOM 788 N N . GLU A 1 107 ? -16.856 4.854 -6.084 1.00 71.75 107 GLU A N 1
ATOM 789 C CA . GLU A 1 107 ? -18.284 4.587 -5.939 1.00 71.75 107 GLU A CA 1
ATOM 790 C C . GLU A 1 107 ? -18.635 3.139 -6.320 1.00 71.75 107 GLU A C 1
ATOM 792 O O . GLU A 1 107 ? -19.708 2.642 -5.960 1.00 71.75 107 GLU A O 1
ATOM 797 N N . GLY A 1 108 ? -17.704 2.430 -6.965 1.00 68.50 108 GLY A N 1
ATOM 798 C CA . GLY A 1 108 ? -17.858 1.056 -7.428 1.00 68.50 108 GLY A CA 1
ATOM 799 C C . GLY A 1 108 ? -18.912 0.930 -8.527 1.00 68.50 108 GLY A C 1
ATOM 800 O O . GLY A 1 108 ? -19.557 -0.120 -8.638 1.00 68.50 108 GLY A O 1
ATOM 801 N N . ASP A 1 109 ? -19.156 2.004 -9.281 1.00 73.56 109 ASP A N 1
ATOM 802 C CA . ASP A 1 109 ? -20.221 2.087 -10.284 1.00 73.56 109 ASP A CA 1
ATOM 803 C C . ASP A 1 109 ? -19.734 1.777 -11.714 1.00 73.56 109 ASP A C 1
ATOM 805 O O . ASP A 1 109 ? -20.541 1.700 -12.651 1.00 73.56 109 ASP A O 1
ATOM 809 N N . GLY A 1 110 ? -18.433 1.507 -11.865 1.00 72.50 110 GLY A N 1
ATOM 810 C CA . GLY A 1 110 ? -17.764 1.239 -13.131 1.00 72.50 110 GLY A CA 1
ATOM 811 C C . GLY A 1 110 ? -17.311 2.498 -13.873 1.00 72.50 110 GLY A C 1
ATOM 812 O O . GLY A 1 110 ? -16.936 2.390 -15.044 1.00 72.50 110 GLY A O 1
ATOM 813 N N . VAL A 1 111 ? -17.368 3.677 -13.246 1.00 76.81 111 VAL A N 1
ATOM 814 C CA . VAL A 1 111 ? -16.867 4.942 -13.787 1.00 76.81 111 VAL A CA 1
ATOM 815 C C . VAL A 1 111 ? -15.793 5.498 -12.865 1.00 76.81 111 VAL A C 1
ATOM 817 O O . VAL A 1 111 ? -16.067 5.984 -11.781 1.00 76.81 111 VAL A O 1
ATOM 820 N N . SER A 1 112 ? -14.555 5.519 -13.339 1.00 81.69 112 SER A N 1
ATOM 821 C CA . SER A 1 112 ? -13.454 6.028 -12.532 1.00 81.69 112 SER A CA 1
ATOM 822 C C . SER A 1 112 ? -13.552 7.539 -12.296 1.00 81.69 112 SER A C 1
ATOM 824 O O . SER A 1 112 ? -13.662 8.321 -13.249 1.00 81.69 112 SER A O 1
ATOM 826 N N . GLU A 1 113 ? -13.438 7.979 -11.043 1.00 83.06 113 GLU A N 1
ATOM 827 C CA . GLU A 1 113 ? -13.421 9.404 -10.699 1.00 83.06 113 GLU A CA 1
ATOM 828 C C . GLU A 1 113 ? -12.021 10.005 -10.762 1.00 83.06 113 GLU A C 1
ATOM 830 O O . GLU A 1 113 ? -11.896 11.214 -10.961 1.00 83.06 113 GLU A O 1
ATOM 835 N N . HIS A 1 114 ? -10.976 9.185 -10.606 1.00 78.81 114 HIS A N 1
ATOM 836 C CA . HIS A 1 114 ? -9.583 9.630 -10.607 1.00 78.81 114 HIS A CA 1
ATOM 837 C C . HIS A 1 114 ? -8.744 8.880 -11.635 1.00 78.81 114 HIS A C 1
ATOM 839 O O . HIS A 1 114 ? -8.839 7.663 -11.763 1.00 78.81 114 HIS A O 1
ATOM 845 N N . THR A 1 115 ? -7.858 9.605 -12.317 1.00 83.56 115 THR A N 1
ATOM 846 C CA . THR A 1 115 ? -6.868 9.040 -13.244 1.00 83.56 115 THR A CA 1
ATOM 847 C C . THR A 1 115 ? -5.484 9.579 -12.917 1.00 83.56 115 THR A C 1
ATOM 849 O O . THR A 1 115 ? -5.320 10.784 -12.714 1.00 83.56 115 THR A O 1
ATOM 852 N N . TYR A 1 116 ? -4.477 8.713 -12.867 1.00 78.00 116 TYR A N 1
ATOM 853 C CA . TYR A 1 116 ? -3.093 9.127 -12.677 1.00 78.00 116 TYR A CA 1
ATOM 854 C C . TYR A 1 116 ? -2.465 9.525 -14.017 1.00 78.00 116 TYR A C 1
ATOM 856 O O . TYR A 1 116 ? -2.439 8.739 -14.961 1.00 78.00 116 TYR A O 1
ATOM 864 N N . ASP A 1 117 ? -1.946 10.748 -14.119 1.00 74.19 117 ASP A N 1
ATOM 865 C CA . ASP A 1 117 ? -1.388 11.291 -15.369 1.00 74.19 117 ASP A CA 1
ATOM 866 C C . ASP A 1 117 ? 0.128 11.066 -15.532 1.00 74.19 117 ASP A C 1
ATOM 868 O O . ASP A 1 117 ? 0.739 11.583 -16.467 1.00 74.19 117 ASP A O 1
ATOM 872 N N . GLY A 1 118 ? 0.743 10.289 -14.635 1.00 64.69 118 GLY A N 1
ATOM 873 C CA . GLY A 1 118 ? 2.191 10.064 -14.589 1.00 64.69 118 GLY A CA 1
ATOM 874 C C . GLY A 1 118 ? 2.946 11.034 -13.673 1.00 64.69 118 GLY A C 1
ATOM 875 O O . GLY A 1 118 ? 4.114 10.798 -13.370 1.00 64.69 118 GLY A O 1
ATOM 876 N N . ALA A 1 119 ? 2.295 12.103 -13.205 1.00 66.50 119 ALA A N 1
ATOM 877 C CA . ALA A 1 119 ? 2.843 13.028 -12.216 1.00 66.50 119 ALA A CA 1
ATOM 878 C C . ALA A 1 119 ? 1.934 13.159 -10.985 1.00 66.50 119 ALA A C 1
ATOM 880 O O . ALA A 1 119 ? 2.426 13.193 -9.853 1.00 66.50 119 ALA A O 1
ATOM 881 N N . ALA A 1 120 ? 0.620 13.224 -11.187 1.00 66.62 120 ALA A N 1
ATOM 882 C CA . ALA A 1 120 ? -0.375 13.381 -10.139 1.00 66.62 120 ALA A CA 1
ATOM 883 C C . ALA A 1 120 ? -1.702 12.698 -10.501 1.00 66.62 120 ALA A C 1
ATOM 885 O O . ALA A 1 120 ? -1.988 12.365 -11.648 1.00 66.62 120 ALA A O 1
ATOM 886 N N . TRP A 1 121 ? -2.542 12.515 -9.485 1.00 72.69 121 TRP A N 1
ATOM 887 C CA . TRP A 1 121 ? -3.935 12.141 -9.688 1.00 72.69 121 TRP A CA 1
ATOM 888 C C . TRP A 1 121 ? -4.745 13.338 -10.182 1.00 72.69 121 TRP A C 1
ATOM 890 O O . TRP A 1 121 ? -4.604 14.450 -9.662 1.00 72.69 121 TRP A O 1
ATOM 900 N N . ASN A 1 122 ? -5.620 13.093 -11.153 1.00 75.38 122 ASN A N 1
ATOM 901 C CA . ASN A 1 122 ? -6.554 14.068 -11.685 1.00 75.38 122 ASN A CA 1
ATOM 902 C C . ASN A 1 122 ? -7.996 13.524 -11.606 1.00 75.38 122 ASN A C 1
ATOM 904 O O . ASN A 1 122 ? -8.296 12.544 -12.289 1.00 75.38 122 ASN A O 1
ATOM 908 N N . PRO A 1 123 ? -8.881 14.141 -10.797 1.00 77.62 123 PRO A N 1
ATOM 909 C CA . PRO A 1 123 ? -8.589 15.221 -9.856 1.00 77.62 123 PRO A CA 1
ATOM 910 C C . PRO A 1 123 ? -7.648 14.758 -8.718 1.00 77.62 123 PRO A C 1
ATOM 912 O O . PRO A 1 123 ? -7.455 13.558 -8.526 1.00 77.62 123 PRO A O 1
ATOM 915 N N . PRO A 1 124 ? -7.023 15.671 -7.954 1.00 67.25 124 PRO A N 1
ATOM 916 C CA . PRO A 1 124 ? -6.145 15.283 -6.851 1.00 67.25 124 PRO A CA 1
ATOM 917 C C . PRO A 1 124 ? -6.887 14.506 -5.760 1.00 67.25 124 PRO A C 1
ATOM 919 O O . PRO A 1 124 ? -7.997 14.875 -5.373 1.00 67.25 124 PRO A O 1
ATOM 922 N N . ILE A 1 125 ? -6.244 13.473 -5.218 1.00 64.31 125 ILE A N 1
ATOM 923 C CA . ILE A 1 125 ? -6.750 12.711 -4.074 1.00 64.31 125 ILE A CA 1
ATOM 924 C C . ILE A 1 125 ? -6.404 13.471 -2.792 1.00 64.31 125 ILE A C 1
ATOM 926 O O . ILE A 1 125 ? -5.233 13.671 -2.473 1.00 64.31 125 ILE A O 1
ATOM 930 N N . ALA A 1 126 ? -7.425 13.927 -2.068 1.00 59.75 126 ALA A N 1
ATOM 931 C CA . ALA A 1 126 ? -7.255 14.695 -0.832 1.00 59.75 126 ALA A CA 1
ATOM 932 C C . ALA A 1 126 ? -7.314 13.833 0.442 1.00 59.75 126 ALA A C 1
ATOM 934 O O . ALA A 1 126 ? -6.897 14.285 1.507 1.00 59.75 126 ALA A O 1
ATOM 935 N N . GLN A 1 127 ? -7.867 12.625 0.346 1.00 61.03 127 GLN A N 1
ATOM 936 C CA . GLN A 1 127 ? -8.066 11.690 1.452 1.00 61.03 127 GLN A CA 1
ATOM 937 C C . GLN A 1 127 ? -7.782 10.281 0.955 1.00 61.03 127 GLN A C 1
ATOM 939 O O . GLN A 1 127 ? -7.963 10.007 -0.229 1.00 61.03 127 GLN A O 1
ATOM 944 N N . GLN A 1 128 ? -7.331 9.403 1.847 1.00 65.19 128 GLN A N 1
ATOM 945 C CA . GLN A 1 128 ? -7.074 8.023 1.469 1.00 65.19 128 GLN A CA 1
ATOM 946 C C . GLN A 1 128 ? -8.356 7.364 0.924 1.00 65.19 128 GLN A C 1
ATOM 948 O O . GLN A 1 128 ? -9.420 7.540 1.525 1.00 65.19 128 GLN A O 1
ATOM 953 N N . PRO A 1 129 ? -8.259 6.617 -0.189 1.00 72.88 129 PRO A N 1
ATOM 954 C CA . PRO A 1 129 ? -9.353 5.820 -0.729 1.00 72.88 129 PRO A CA 1
ATOM 955 C C . PRO A 1 129 ? -10.034 4.933 0.326 1.00 72.88 129 PRO A C 1
ATOM 957 O O . PRO A 1 129 ? -9.332 4.296 1.119 1.00 72.88 129 PRO A O 1
ATOM 960 N N . PRO A 1 130 ? -11.377 4.844 0.345 1.00 73.62 130 PRO A N 1
ATOM 961 C CA . PRO A 1 130 ? -12.082 3.926 1.228 1.00 73.62 130 PRO A CA 1
ATOM 962 C C . PRO A 1 130 ? -11.773 2.459 0.898 1.00 73.62 130 PRO A C 1
ATOM 964 O O . PRO A 1 130 ? -11.424 2.100 -0.231 1.00 73.62 130 PRO A O 1
ATOM 967 N N . VAL A 1 131 ? -11.958 1.588 1.890 1.00 80.75 131 VAL A N 1
ATOM 968 C CA . VAL A 1 131 ? -11.872 0.133 1.707 1.00 80.75 131 VAL A CA 1
ATOM 969 C C . VAL A 1 131 ? -12.850 -0.308 0.620 1.00 80.75 131 VAL A C 1
ATOM 971 O O . VAL A 1 131 ? -14.012 0.093 0.618 1.00 80.75 131 VAL A O 1
ATOM 974 N N . GLY A 1 132 ? -12.385 -1.157 -0.293 1.00 79.44 132 GLY A N 1
ATOM 975 C CA . GLY A 1 132 ? -13.174 -1.656 -1.416 1.00 79.44 132 GLY A CA 1
ATOM 976 C C . GLY A 1 132 ? -13.103 -0.802 -2.679 1.00 79.44 132 GLY A C 1
ATOM 977 O O . GLY A 1 132 ? -13.638 -1.244 -3.691 1.00 79.44 132 GLY A O 1
ATOM 978 N N . THR A 1 133 ? -12.417 0.348 -2.649 1.00 83.00 133 THR A N 1
ATOM 979 C CA . THR A 1 133 ? -12.121 1.130 -3.863 1.00 83.00 133 THR A CA 1
ATOM 980 C C . THR A 1 133 ? -11.459 0.237 -4.902 1.00 83.00 133 THR A C 1
ATOM 982 O O . THR A 1 133 ? -10.463 -0.424 -4.590 1.00 83.00 133 THR A O 1
ATOM 985 N N . MET A 1 134 ? -11.996 0.238 -6.119 1.00 85.62 134 MET A N 1
ATOM 986 C CA . MET A 1 134 ? -11.456 -0.535 -7.231 1.00 85.62 134 MET A CA 1
ATOM 987 C C . MET A 1 134 ? -10.350 0.249 -7.938 1.00 85.62 134 MET A C 1
ATOM 989 O O . MET A 1 134 ? -10.422 1.472 -8.068 1.00 85.62 134 MET A O 1
ATOM 993 N N . VAL A 1 135 ? -9.316 -0.467 -8.371 1.00 82.88 135 VAL A N 1
ATOM 994 C CA . VAL A 1 135 ? -8.135 0.081 -9.035 1.00 82.88 135 VAL A CA 1
ATOM 995 C C . VAL A 1 135 ? -7.939 -0.659 -10.348 1.00 82.88 135 VAL A C 1
ATOM 997 O O . VAL A 1 135 ? -7.685 -1.864 -10.350 1.00 82.88 135 VAL A O 1
ATOM 1000 N N . ASP A 1 136 ? -8.043 0.084 -11.441 1.00 82.25 136 ASP A N 1
ATOM 1001 C CA . ASP A 1 136 ? -7.630 -0.350 -12.774 1.00 82.25 136 ASP A CA 1
ATOM 1002 C C . ASP A 1 136 ? -6.181 0.104 -12.959 1.00 82.25 136 ASP A C 1
ATOM 1004 O O . ASP A 1 136 ? -5.895 1.303 -13.064 1.00 82.25 136 ASP A O 1
ATOM 1008 N N . LEU A 1 137 ? -5.255 -0.849 -12.870 1.00 74.38 137 LEU A N 1
ATOM 1009 C CA . LEU A 1 137 ? -3.816 -0.593 -12.872 1.00 74.38 137 LEU A CA 1
ATOM 1010 C C . LEU A 1 137 ? -3.302 -0.247 -14.272 1.00 74.38 137 LEU A C 1
ATOM 1012 O O . LEU A 1 137 ? -2.305 0.478 -14.377 1.00 74.38 137 LEU A O 1
ATOM 1016 N N . GLU A 1 138 ? -3.979 -0.731 -15.313 1.00 71.31 138 GLU A N 1
ATOM 1017 C CA . GLU A 1 138 ? -3.551 -0.631 -16.712 1.00 71.31 138 GLU A CA 1
ATOM 1018 C C . GLU A 1 138 ? -4.330 0.430 -17.510 1.00 71.31 138 GLU A C 1
ATOM 1020 O O . GLU A 1 138 ? -3.886 0.857 -18.579 1.00 71.31 138 GLU A O 1
ATOM 1025 N N . GLY A 1 139 ? -5.440 0.926 -16.965 1.00 68.62 139 GLY A N 1
ATOM 1026 C CA . GLY A 1 139 ? -6.325 1.894 -17.603 1.00 68.62 139 GLY A CA 1
ATOM 1027 C C . GLY A 1 139 ? -7.149 1.302 -18.751 1.00 68.62 139 GLY A C 1
ATOM 1028 O O . GLY A 1 139 ? -7.535 2.048 -19.660 1.00 68.62 139 GLY A O 1
ATOM 1029 N N . ASP A 1 140 ? -7.361 -0.017 -18.778 1.00 74.25 140 ASP A N 1
ATOM 1030 C CA . ASP A 1 140 ? -8.043 -0.724 -19.869 1.00 74.25 140 ASP A CA 1
ATOM 1031 C C . ASP A 1 140 ? -9.528 -1.036 -19.573 1.00 74.25 140 ASP A C 1
ATOM 1033 O O . ASP A 1 140 ? -10.268 -1.470 -20.469 1.00 74.25 140 ASP A O 1
ATOM 1037 N N . GLY A 1 141 ? -9.999 -0.689 -18.369 1.00 77.69 141 GLY A N 1
ATOM 1038 C CA . GLY A 1 141 ? -11.404 -0.636 -17.974 1.00 77.69 141 GLY A CA 1
ATOM 1039 C C . GLY A 1 141 ? -11.766 -1.558 -16.806 1.00 77.69 141 GLY A C 1
ATOM 1040 O O . GLY A 1 141 ? -12.373 -1.085 -15.842 1.00 77.69 141 GLY A O 1
ATOM 1041 N N . PRO A 1 142 ? -11.514 -2.875 -16.879 1.00 82.06 142 PRO A N 1
ATOM 1042 C CA . PRO A 1 142 ? -11.700 -3.761 -15.737 1.00 82.06 142 PRO A CA 1
ATOM 1043 C C . PRO A 1 142 ? -10.718 -3.423 -14.603 1.00 82.06 142 PRO A C 1
ATOM 1045 O O . PRO A 1 142 ? -9.560 -3.172 -14.871 1.00 82.06 142 PRO A O 1
ATOM 1048 N N . PRO A 1 143 ? -11.132 -3.442 -13.327 1.00 82.44 143 PRO A N 1
ATOM 1049 C CA . PRO A 1 143 ? -10.182 -3.303 -12.230 1.00 82.44 143 PRO A CA 1
ATOM 1050 C C . PRO A 1 143 ? -9.461 -4.626 -11.934 1.00 82.44 143 PRO A C 1
ATOM 1052 O O . PRO A 1 143 ? -10.103 -5.670 -11.769 1.00 82.44 143 PRO A O 1
ATOM 1055 N N . GLU A 1 144 ? -8.138 -4.580 -11.775 1.00 83.94 144 GLU A N 1
ATOM 1056 C CA . GLU A 1 144 ? -7.306 -5.719 -11.354 1.00 83.94 144 GLU A CA 1
ATOM 1057 C C . GLU A 1 144 ? -7.097 -5.760 -9.842 1.00 83.94 144 GLU A C 1
ATOM 1059 O O . GLU A 1 144 ? -6.823 -6.822 -9.272 1.00 83.94 144 GLU A O 1
ATOM 1064 N N . ALA A 1 145 ? -7.215 -4.614 -9.175 1.00 85.75 145 ALA A N 1
ATOM 1065 C CA . ALA A 1 145 ? -6.871 -4.474 -7.772 1.00 85.75 145 ALA A CA 1
ATOM 1066 C C . ALA A 1 145 ? -7.940 -3.719 -6.980 1.00 85.75 145 ALA A C 1
ATOM 1068 O O . ALA A 1 145 ? -8.836 -3.076 -7.523 1.00 85.75 145 ALA A O 1
ATOM 1069 N N . ARG A 1 146 ? -7.861 -3.822 -5.654 1.00 87.94 146 ARG A N 1
ATOM 1070 C CA . ARG A 1 146 ? -8.732 -3.088 -4.737 1.00 87.94 146 ARG A CA 1
ATOM 1071 C C . ARG A 1 146 ? -8.014 -2.691 -3.461 1.00 87.94 146 ARG A C 1
ATOM 1073 O O . ARG A 1 146 ? -7.130 -3.407 -2.992 1.00 87.94 146 ARG A O 1
ATOM 1080 N N . PHE A 1 147 ? -8.471 -1.608 -2.851 1.00 85.38 147 PHE A N 1
ATOM 1081 C CA . PHE A 1 147 ? -8.091 -1.248 -1.491 1.00 85.38 147 PHE A CA 1
ATOM 1082 C C . PHE A 1 147 ? -8.711 -2.244 -0.504 1.00 85.38 147 PHE A C 1
ATOM 1084 O O . PHE A 1 147 ? -9.916 -2.508 -0.541 1.00 85.38 147 PHE A O 1
ATOM 1091 N N . ALA A 1 148 ? -7.890 -2.815 0.367 1.00 81.88 148 ALA A N 1
ATOM 1092 C CA . ALA A 1 148 ? -8.281 -3.802 1.360 1.00 81.88 148 ALA A CA 1
ATOM 1093 C C . ALA A 1 148 ? -7.890 -3.344 2.762 1.00 81.88 148 ALA A C 1
ATOM 1095 O O . ALA A 1 148 ? -6.920 -2.615 2.937 1.00 81.88 148 ALA A O 1
ATOM 1096 N N . ASP A 1 149 ? -8.676 -3.808 3.724 1.00 80.19 149 ASP A N 1
ATOM 1097 C CA . ASP A 1 149 ? -8.442 -3.686 5.157 1.00 80.19 149 ASP A CA 1
ATOM 1098 C C . ASP A 1 149 ? -8.133 -5.091 5.684 1.00 80.19 149 ASP A C 1
ATOM 1100 O O . ASP A 1 149 ? -9.029 -5.934 5.820 1.00 80.19 149 ASP A O 1
ATOM 1104 N N . GLN A 1 150 ? -6.849 -5.392 5.857 1.00 75.50 150 GLN A N 1
ATOM 1105 C CA . GLN A 1 150 ? -6.372 -6.710 6.259 1.00 75.50 150 GLN A CA 1
ATOM 1106 C C . GLN A 1 150 ? -6.539 -6.946 7.761 1.00 75.50 150 GLN A C 1
ATOM 1108 O O . GLN A 1 150 ? -6.685 -8.099 8.178 1.00 75.50 150 GLN A O 1
ATOM 1113 N N . ASN A 1 151 ? -6.544 -5.885 8.569 1.00 66.31 151 ASN A N 1
ATOM 1114 C CA . ASN A 1 151 ? -6.633 -5.968 10.029 1.00 66.31 151 ASN A CA 1
ATOM 1115 C C . ASN A 1 151 ? -8.029 -5.624 10.609 1.00 66.31 151 ASN A C 1
ATOM 1117 O O . ASN A 1 151 ? -8.260 -5.705 11.826 1.00 66.31 151 ASN A O 1
ATOM 1121 N N . GLY A 1 152 ? -8.986 -5.297 9.743 1.00 66.12 152 GLY A N 1
ATOM 1122 C CA . GLY A 1 152 ? -10.392 -5.066 10.060 1.00 66.12 152 GLY A CA 1
ATOM 1123 C C . GLY A 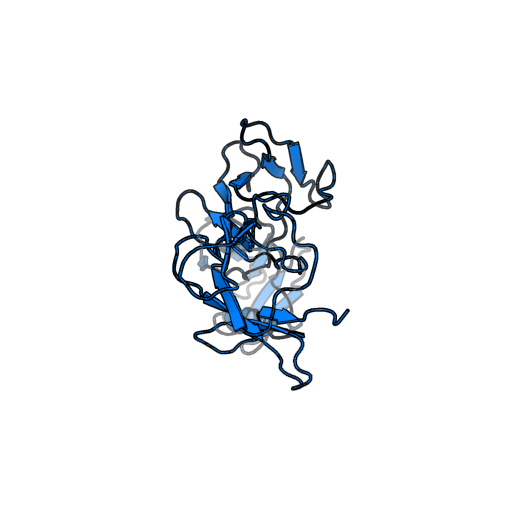1 152 ? -10.685 -3.726 10.741 1.00 66.12 152 GLY A C 1
ATOM 1124 O O . GLY A 1 152 ? -11.683 -3.643 11.468 1.00 66.12 152 GLY A O 1
ATOM 1125 N N . ASN A 1 153 ? -9.812 -2.718 10.627 1.00 57.22 153 ASN A N 1
ATOM 1126 C CA . ASN A 1 153 ? -9.972 -1.418 11.297 1.00 57.22 153 ASN A CA 1
ATOM 1127 C C . ASN A 1 153 ? -10.875 -0.413 10.574 1.00 57.22 153 ASN A C 1
ATOM 1129 O O . ASN A 1 153 ? -11.118 0.671 11.108 1.00 57.22 153 ASN A O 1
ATOM 1133 N N . GLY A 1 154 ? -11.423 -0.782 9.418 1.00 65.44 154 GLY A N 1
ATOM 1134 C CA . GLY A 1 154 ? -12.257 0.072 8.578 1.00 65.44 154 GLY A CA 1
ATOM 1135 C C . GLY A 1 154 ? -11.460 1.042 7.704 1.00 65.44 154 GLY A C 1
ATOM 1136 O O . GLY A 1 154 ? -12.058 1.901 7.054 1.00 65.44 154 GLY A O 1
ATOM 1137 N N . VAL A 1 155 ? -10.134 0.918 7.680 1.00 66.75 155 VAL A N 1
ATOM 1138 C CA . VAL A 1 155 ? -9.199 1.759 6.934 1.00 66.75 155 VAL A CA 1
ATOM 1139 C C . VAL A 1 155 ? -8.414 0.842 6.014 1.00 66.75 155 VAL A C 1
ATOM 1141 O O . VAL A 1 155 ? -8.036 -0.261 6.386 1.00 66.75 155 VAL A O 1
ATOM 1144 N N . ALA A 1 156 ? -8.201 1.269 4.774 1.00 72.19 156 ALA A N 1
ATOM 1145 C CA . ALA A 1 156 ? -7.407 0.458 3.872 1.00 72.19 156 ALA A CA 1
ATOM 1146 C C . ALA A 1 156 ? -5.941 0.462 4.331 1.00 72.19 156 ALA A C 1
ATOM 1148 O O . ALA A 1 156 ? -5.345 1.524 4.491 1.00 72.19 156 ALA A O 1
ATOM 1149 N N . ASP A 1 157 ? -5.354 -0.712 4.505 1.00 67.94 157 ASP A N 1
ATOM 1150 C CA . ASP A 1 157 ? -3.946 -0.908 4.868 1.00 67.94 157 ASP A CA 1
ATOM 1151 C C . ASP A 1 157 ? -3.163 -1.597 3.738 1.00 67.94 157 ASP A C 1
ATOM 1153 O O . ASP A 1 157 ? -1.937 -1.703 3.780 1.00 67.94 157 ASP A O 1
ATOM 1157 N N . ALA A 1 158 ? -3.854 -2.009 2.673 1.00 72.50 158 ALA A N 1
ATOM 1158 C CA . ALA A 1 158 ? -3.242 -2.643 1.520 1.00 72.50 158 ALA A CA 1
ATOM 1159 C C . ALA A 1 158 ? -4.002 -2.370 0.217 1.00 72.50 158 ALA A C 1
ATOM 1161 O O . ALA A 1 158 ? -5.197 -2.072 0.197 1.00 72.50 158 ALA A O 1
ATOM 1162 N N . VAL A 1 159 ? -3.304 -2.566 -0.897 1.00 79.12 159 VAL A N 1
ATOM 1163 C CA . VAL A 1 159 ? -3.888 -2.793 -2.220 1.00 79.12 159 VAL A CA 1
ATOM 1164 C C . VAL A 1 159 ? -3.658 -4.257 -2.580 1.00 79.12 159 VAL A C 1
ATOM 1166 O O . VAL A 1 159 ? -2.527 -4.749 -2.536 1.00 79.12 159 VAL A O 1
ATOM 1169 N N . VAL A 1 160 ? -4.732 -4.968 -2.919 1.00 80.31 160 VAL A N 1
ATOM 1170 C CA . VAL A 1 160 ? -4.713 -6.407 -3.211 1.00 80.31 160 VAL A CA 1
ATOM 1171 C C . VAL A 1 160 ? -5.241 -6.695 -4.607 1.00 80.31 160 VAL A C 1
ATOM 1173 O O . VAL A 1 160 ? -6.180 -6.051 -5.067 1.00 80.31 160 VAL A O 1
ATOM 1176 N N . ASP A 1 161 ? -4.674 -7.708 -5.246 1.00 83.50 161 ASP A N 1
ATOM 1177 C CA . ASP A 1 161 ? -5.145 -8.253 -6.517 1.00 83.50 161 ASP A CA 1
ATOM 1178 C C . ASP A 1 161 ? -6.506 -8.950 -6.334 1.00 83.50 161 ASP A C 1
ATOM 1180 O O . ASP A 1 161 ? -6.689 -9.751 -5.411 1.00 83.50 161 ASP A O 1
ATOM 1184 N N . ILE A 1 162 ? -7.477 -8.655 -7.199 1.00 82.81 162 ILE A N 1
ATOM 1185 C CA . ILE A 1 162 ? -8.848 -9.177 -7.082 1.00 82.81 162 ILE A CA 1
ATOM 1186 C C . ILE A 1 162 ? -8.918 -10.667 -7.449 1.00 82.81 162 ILE A C 1
ATOM 1188 O O . ILE A 1 162 ? -9.704 -11.409 -6.854 1.00 82.81 162 ILE A O 1
ATOM 1192 N N . GLY A 1 163 ? -8.113 -11.124 -8.411 1.00 81.00 163 GLY A N 1
ATOM 1193 C CA . GLY A 1 163 ? -8.153 -12.504 -8.903 1.00 81.00 163 GLY A CA 1
ATOM 1194 C C . GLY A 1 163 ? -7.481 -13.507 -7.964 1.00 81.00 163 GLY A C 1
ATOM 1195 O O . GLY A 1 163 ? -7.934 -14.645 -7.824 1.00 81.00 163 GLY A O 1
ATOM 1196 N N . THR A 1 164 ? -6.403 -13.085 -7.312 1.00 75.25 164 THR A N 1
ATOM 1197 C CA . THR A 1 164 ? -5.517 -13.930 -6.503 1.00 75.25 164 THR A CA 1
ATOM 1198 C C . THR A 1 164 ? -5.573 -13.605 -5.013 1.00 75.25 164 THR A C 1
ATOM 1200 O O . THR A 1 164 ? -5.195 -14.448 -4.200 1.00 75.25 164 THR A O 1
ATOM 1203 N N . GLY A 1 165 ? -6.034 -12.408 -4.632 1.00 73.00 165 GLY A N 1
ATOM 1204 C CA . GLY A 1 165 ? -6.022 -11.924 -3.249 1.00 73.00 165 GLY A CA 1
ATOM 1205 C C . GLY A 1 165 ? -4.625 -11.577 -2.726 1.00 73.00 165 GLY A C 1
ATOM 1206 O O . GLY A 1 165 ? -4.462 -11.351 -1.527 1.00 73.00 165 GLY A O 1
ATOM 1207 N N . LYS A 1 166 ? -3.607 -11.570 -3.594 1.00 72.94 166 LYS A N 1
ATOM 1208 C CA . LYS A 1 166 ? -2.228 -11.257 -3.220 1.00 72.94 166 LYS A CA 1
ATOM 1209 C C . LYS A 1 166 ? -2.104 -9.769 -2.888 1.00 72.94 166 LYS A C 1
ATOM 1211 O O . LYS A 1 166 ? -2.605 -8.929 -3.630 1.00 72.94 166 LYS A O 1
ATOM 1216 N N . VAL A 1 167 ? -1.391 -9.446 -1.808 1.00 70.19 167 VAL A N 1
ATOM 1217 C CA . VAL A 1 167 ? -0.998 -8.064 -1.498 1.00 70.19 167 VAL A CA 1
ATOM 1218 C C . VAL A 1 167 ? -0.028 -7.577 -2.572 1.00 70.19 167 VAL A C 1
ATOM 1220 O O . VAL A 1 167 ? 1.023 -8.185 -2.792 1.00 70.19 167 VAL A O 1
ATOM 1223 N N . LEU A 1 168 ? -0.418 -6.510 -3.263 1.00 65.69 168 LEU A N 1
ATOM 1224 C CA . LEU A 1 168 ? 0.388 -5.836 -4.279 1.00 65.69 168 LEU A CA 1
ATOM 1225 C C . LEU A 1 168 ? 1.197 -4.698 -3.657 1.00 65.69 168 LEU A C 1
ATOM 1227 O O . LEU A 1 168 ? 2.353 -4.492 -4.013 1.00 65.69 168 LEU A O 1
ATOM 1231 N N . MET A 1 169 ? 0.590 -3.991 -2.703 1.00 68.31 169 MET A N 1
ATOM 1232 C CA . MET A 1 169 ? 1.204 -2.888 -1.974 1.00 68.31 169 MET A CA 1
ATOM 1233 C C . MET A 1 169 ? 0.645 -2.840 -0.553 1.00 68.31 169 MET A C 1
ATOM 1235 O O . MET A 1 169 ? -0.566 -2.907 -0.365 1.00 68.31 169 MET A O 1
ATOM 1239 N N . GLU A 1 170 ? 1.528 -2.678 0.428 1.00 64.88 170 GLU A N 1
ATOM 1240 C CA . GLU A 1 170 ? 1.148 -2.245 1.773 1.00 64.88 170 GLU A CA 1
ATOM 1241 C C . GLU A 1 170 ? 1.071 -0.718 1.782 1.00 64.88 170 GLU A C 1
ATOM 1243 O O . GLU A 1 170 ? 1.957 -0.034 1.257 1.00 64.88 170 GLU A O 1
ATOM 1248 N N . LEU A 1 171 ? -0.009 -0.187 2.338 1.00 63.84 171 LEU A N 1
ATOM 1249 C CA . LEU A 1 171 ? -0.173 1.240 2.548 1.00 63.84 171 LEU A CA 1
ATOM 1250 C C . LEU A 1 171 ? 0.339 1.552 3.949 1.00 63.84 171 LEU A C 1
ATOM 1252 O O . LEU A 1 171 ? 0.036 0.831 4.898 1.00 63.84 171 LEU A O 1
ATOM 1256 N N . GLU A 1 172 ? 1.103 2.636 4.096 1.00 55.06 172 GLU A N 1
ATOM 1257 C CA . GLU A 1 172 ? 1.288 3.192 5.434 1.00 55.06 172 GLU A CA 1
ATOM 1258 C C . GLU A 1 172 ? -0.095 3.588 5.941 1.00 55.06 172 GLU A C 1
ATOM 1260 O O . GLU A 1 172 ? -0.718 4.509 5.403 1.00 55.06 172 GLU A O 1
ATOM 1265 N N . GLU A 1 173 ? -0.579 2.868 6.954 1.00 51.50 173 GLU A N 1
ATOM 1266 C CA . GLU A 1 173 ? -1.782 3.276 7.654 1.00 51.50 173 GLU A CA 1
ATOM 1267 C C . GLU A 1 173 ? -1.556 4.705 8.152 1.00 51.50 173 GLU A C 1
ATOM 1269 O O . GLU A 1 173 ? -0.571 4.968 8.860 1.00 51.50 173 GLU A O 1
ATOM 1274 N N . PRO A 1 174 ? -2.428 5.664 7.801 1.00 46.03 174 PRO A N 1
ATOM 1275 C CA . PRO A 1 174 ? -2.398 6.940 8.473 1.00 46.03 174 PRO A CA 1
ATOM 1276 C C . PRO A 1 174 ? -2.536 6.642 9.961 1.00 46.03 174 PRO A C 1
ATOM 1278 O O . PRO A 1 174 ? -3.389 5.851 10.363 1.00 46.03 174 PRO A O 1
ATOM 1281 N N . VAL A 1 175 ? -1.699 7.279 10.780 1.00 40.06 175 VAL A N 1
ATOM 1282 C CA . VAL A 1 175 ? -1.872 7.284 12.234 1.00 40.06 175 VAL A CA 1
ATOM 1283 C C . VAL A 1 175 ? -3.166 8.045 12.514 1.00 40.06 175 VAL A C 1
ATOM 1285 O O . VAL A 1 175 ? -3.171 9.244 12.795 1.00 40.06 175 VAL A O 1
ATOM 1288 N N . ILE A 1 176 ? -4.293 7.367 12.341 1.00 42.34 176 ILE A N 1
ATOM 1289 C CA . ILE A 1 176 ? -5.586 7.845 12.779 1.00 42.34 176 ILE A CA 1
ATOM 1290 C C . ILE A 1 176 ? -5.499 7.730 14.298 1.00 42.34 176 ILE A C 1
ATOM 1292 O O . ILE A 1 176 ? -5.163 6.651 14.792 1.00 42.34 176 ILE A O 1
ATOM 1296 N N . PRO A 1 177 ? -5.734 8.809 15.064 1.00 38.59 177 PRO A N 1
ATOM 1297 C CA . PRO A 1 177 ? -5.915 8.663 16.500 1.00 38.59 177 PRO A CA 1
ATOM 1298 C C . PRO A 1 177 ? -7.032 7.639 16.680 1.00 38.59 177 PRO A C 1
ATOM 1300 O O . PRO A 1 177 ? -8.159 7.908 16.267 1.00 38.59 177 PRO A O 1
ATOM 1303 N N . VAL A 1 178 ? -6.675 6.443 17.157 1.00 47.28 178 VAL A N 1
ATOM 1304 C CA . VAL A 1 178 ? -7.516 5.243 17.123 1.00 47.28 178 VAL A CA 1
ATOM 1305 C C . VAL A 1 178 ? -8.855 5.589 17.765 1.00 47.28 178 VAL A C 1
ATOM 1307 O O . VAL A 1 178 ? -8.968 5.710 18.975 1.00 47.28 178 VAL A O 1
ATOM 1310 N N . GLY A 1 179 ? -9.878 5.847 16.959 1.00 57.06 179 GLY A N 1
ATOM 1311 C CA . GLY A 1 179 ? -11.238 5.949 17.461 1.00 57.06 179 GLY A CA 1
ATOM 1312 C C . GLY A 1 179 ? -11.750 4.544 17.780 1.00 57.06 179 GLY A C 1
ATOM 1313 O O . GLY A 1 179 ? -11.251 3.572 17.208 1.00 57.06 179 GLY A O 1
ATOM 1314 N N . PRO A 1 180 ? -12.745 4.396 18.667 1.00 66.62 180 PRO A N 1
ATOM 1315 C CA . PRO A 1 180 ? -13.452 3.123 18.803 1.00 66.62 180 PRO A CA 1
ATOM 1316 C C . PRO A 1 180 ? -14.050 2.692 17.450 1.00 66.62 180 PRO A C 1
ATOM 1318 O O . PRO A 1 180 ? -14.492 3.535 16.667 1.00 66.62 180 PRO A O 1
ATOM 1321 N N . ARG A 1 181 ? -14.070 1.383 17.161 1.00 72.31 181 ARG A N 1
ATOM 1322 C CA . ARG A 1 181 ? -14.709 0.830 15.953 1.00 72.31 181 ARG A CA 1
ATOM 1323 C C . ARG A 1 181 ? -16.220 0.733 16.176 1.00 72.31 181 ARG A C 1
ATOM 1325 O O . ARG A 1 181 ? -16.689 0.634 17.309 1.00 72.31 181 ARG A O 1
ATOM 1332 N N . MET A 1 182 ? -17.018 0.770 15.107 1.00 77.81 182 MET A N 1
ATOM 1333 C CA . MET A 1 182 ? -18.457 0.504 15.238 1.00 77.81 182 MET A CA 1
ATOM 1334 C C . MET A 1 182 ? -18.662 -0.890 15.841 1.00 77.81 182 MET A C 1
ATOM 1336 O O . MET A 1 182 ? -18.057 -1.855 15.385 1.00 77.81 182 MET A O 1
ATOM 1340 N N . GLY A 1 183 ? -19.520 -0.988 16.851 1.00 78.62 183 GLY A N 1
ATOM 1341 C CA . GLY A 1 183 ? -19.731 -2.212 17.615 1.00 78.62 183 GLY A CA 1
ATOM 1342 C C . GLY A 1 183 ? -18.802 -2.359 18.817 1.00 78.62 183 GLY A C 1
ATOM 1343 O O . GLY A 1 183 ? -19.096 -3.202 19.654 1.00 78.62 183 GLY A O 1
ATOM 1344 N N . THR A 1 184 ? -17.763 -1.524 18.969 1.00 83.25 184 THR A N 1
ATOM 1345 C CA . THR A 1 184 ? -16.949 -1.523 20.190 1.00 83.25 184 THR A CA 1
ATOM 1346 C C . THR A 1 184 ? -17.850 -1.285 21.396 1.00 83.25 184 THR A C 1
ATOM 1348 O O . THR A 1 184 ? -18.665 -0.352 21.389 1.00 83.25 184 THR A O 1
ATOM 1351 N N . THR A 1 185 ? -17.697 -2.107 22.433 1.00 88.12 185 THR A N 1
ATOM 1352 C CA . THR A 1 185 ? -18.491 -1.990 23.655 1.00 88.12 185 THR A CA 1
ATOM 1353 C C . THR A 1 185 ? -17.646 -1.765 24.899 1.00 88.12 185 THR A C 1
ATOM 1355 O O . THR A 1 185 ? -16.480 -2.158 24.952 1.00 88.12 185 THR A O 1
ATOM 1358 N N . LEU A 1 186 ? -18.238 -1.096 25.889 1.00 87.75 186 LEU A N 1
ATOM 1359 C CA . LEU A 1 186 ? -17.661 -0.917 27.219 1.00 87.75 186 LEU A CA 1
ATOM 1360 C C . LEU A 1 186 ? -18.544 -1.618 28.243 1.00 87.75 186 LEU A C 1
ATOM 1362 O O . LEU A 1 186 ? -19.748 -1.359 28.276 1.00 87.75 186 LEU A O 1
ATOM 1366 N N . ASP A 1 187 ? -17.912 -2.456 29.058 1.00 84.88 187 ASP A N 1
ATOM 1367 C CA . ASP A 1 187 ? -18.490 -3.115 30.229 1.00 84.88 187 ASP A CA 1
ATOM 1368 C C . ASP A 1 187 ? -17.744 -2.597 31.471 1.00 84.88 187 ASP A C 1
ATOM 1370 O O . ASP A 1 187 ? -16.619 -3.010 31.788 1.00 84.88 187 ASP A O 1
ATOM 1374 N N . TYR A 1 188 ? -18.330 -1.588 32.114 1.00 84.69 188 TYR A N 1
ATOM 1375 C CA . TYR A 1 188 ? -17.790 -0.953 33.316 1.00 84.69 188 TYR A CA 1
ATOM 1376 C C . TYR A 1 188 ? -17.953 -1.831 34.548 1.00 84.69 188 TYR A C 1
ATOM 1378 O O . TYR A 1 188 ? -17.141 -1.749 35.476 1.00 84.69 188 TYR A O 1
ATOM 1386 N N . GLU A 1 189 ? -19.040 -2.598 34.596 1.00 79.06 189 GLU A N 1
ATOM 1387 C CA . GLU A 1 189 ? -19.418 -3.395 35.761 1.00 79.06 189 GLU A CA 1
ATOM 1388 C C . GLU A 1 189 ? -18.733 -4.771 35.752 1.00 79.06 189 GLU A C 1
ATOM 1390 O O . GLU A 1 189 ? -18.638 -5.428 36.796 1.00 79.06 189 GLU A O 1
ATOM 1395 N N . GLY A 1 190 ? -18.174 -5.167 34.606 1.00 78.12 190 GLY A N 1
ATOM 1396 C CA . GLY A 1 190 ? -17.513 -6.446 34.379 1.00 78.12 190 GLY A CA 1
ATOM 1397 C C . GLY A 1 190 ? -18.479 -7.625 34.477 1.00 78.12 190 GLY A C 1
ATOM 1398 O O . GLY A 1 190 ? -18.061 -8.723 34.864 1.00 78.12 190 GLY A O 1
ATOM 1399 N N . ASP A 1 191 ? -19.771 -7.400 34.226 1.00 79.62 191 ASP A N 1
ATOM 1400 C CA . ASP A 1 191 ? -20.829 -8.398 34.400 1.00 79.62 191 ASP A CA 1
ATOM 1401 C C . ASP A 1 191 ? -21.199 -9.125 33.092 1.00 79.62 191 ASP A C 1
ATOM 1403 O O . ASP A 1 191 ? -22.008 -10.063 33.102 1.00 79.62 191 ASP A O 1
ATOM 1407 N N . GLY A 1 192 ? -20.538 -8.758 31.989 1.00 79.56 192 GLY A N 1
ATOM 1408 C CA . GLY A 1 192 ? -20.767 -9.291 30.653 1.00 79.56 192 GLY A CA 1
ATOM 1409 C C . GLY A 1 192 ? -21.897 -8.591 29.894 1.00 79.56 192 GLY A C 1
ATOM 1410 O O . GLY A 1 192 ? -22.294 -9.087 28.835 1.00 79.56 192 GLY A O 1
ATOM 1411 N N . VAL A 1 193 ? -22.435 -7.484 30.411 1.00 82.25 193 VAL A N 1
ATOM 1412 C CA . VAL A 1 193 ? -23.403 -6.625 29.727 1.00 82.25 193 VAL A CA 1
ATOM 1413 C C . VAL A 1 193 ? -22.752 -5.284 29.422 1.00 82.25 193 VAL A C 1
ATOM 1415 O O . VAL A 1 193 ? -22.306 -4.568 30.301 1.00 82.25 193 VAL A O 1
ATOM 1418 N N . SER A 1 194 ? -22.741 -4.905 28.150 1.00 85.56 194 SER A N 1
ATOM 1419 C CA . SER A 1 194 ? -22.208 -3.610 27.747 1.00 85.56 194 SER A CA 1
ATOM 1420 C C . SER A 1 194 ? -23.117 -2.458 28.184 1.00 85.56 194 SER A C 1
ATOM 1422 O O . SER A 1 194 ? -24.284 -2.400 27.777 1.00 85.56 194 SER A O 1
ATOM 1424 N N . GLU A 1 195 ? -22.584 -1.477 28.913 1.00 86.62 195 GLU A N 1
ATOM 1425 C CA . GLU A 1 195 ? -23.294 -0.219 29.169 1.00 86.62 195 GLU A CA 1
ATOM 1426 C C . GLU A 1 195 ? -23.262 0.710 27.962 1.00 86.62 195 GLU A C 1
ATOM 1428 O O . GLU A 1 195 ? -24.211 1.470 27.770 1.00 86.62 195 GLU A O 1
ATOM 1433 N N . HIS A 1 196 ? -22.187 0.669 27.167 1.00 85.88 196 HIS A N 1
ATOM 1434 C CA . HIS A 1 196 ? -22.000 1.545 26.012 1.00 85.88 196 HIS A CA 1
ATOM 1435 C C . HIS A 1 196 ? -21.612 0.772 24.763 1.00 85.88 196 HIS A C 1
ATOM 1437 O O . HIS A 1 196 ? -20.795 -0.143 24.812 1.00 85.88 196 HIS A O 1
ATOM 1443 N N . THR A 1 197 ? -22.133 1.217 23.623 1.00 87.81 197 THR A N 1
ATOM 1444 C CA . THR A 1 197 ? -21.750 0.725 22.298 1.00 87.81 197 THR A CA 1
ATOM 1445 C C . THR A 1 197 ? -21.455 1.905 21.387 1.00 87.81 197 THR A C 1
ATOM 1447 O O . THR A 1 197 ? -22.217 2.874 21.357 1.00 87.81 197 THR A O 1
ATOM 1450 N N . TYR A 1 198 ? -20.353 1.844 20.646 1.00 82.81 198 TYR A N 1
ATOM 1451 C CA . TYR A 1 198 ? -20.040 2.838 19.630 1.00 82.81 198 TYR A CA 1
ATOM 1452 C C . TYR A 1 198 ? -20.776 2.505 18.329 1.00 82.81 198 TYR A C 1
ATOM 1454 O O . TYR A 1 198 ? -20.615 1.419 17.779 1.00 82.81 198 TYR A O 1
ATOM 1462 N N . ASP A 1 199 ? -21.593 3.426 17.822 1.00 76.25 199 ASP A N 1
ATOM 1463 C CA . ASP A 1 199 ? -22.398 3.210 16.609 1.00 76.25 199 ASP A CA 1
ATOM 1464 C C . ASP A 1 199 ? -21.692 3.639 15.308 1.00 76.25 199 ASP A C 1
ATOM 1466 O O . ASP A 1 199 ? -22.300 3.637 14.240 1.00 76.25 199 ASP A O 1
ATOM 1470 N N . GLY A 1 200 ? -20.406 3.998 15.389 1.00 68.50 200 GLY A N 1
ATOM 1471 C CA . GLY A 1 200 ? -19.628 4.547 14.274 1.00 68.50 200 GLY A CA 1
ATOM 1472 C C . GLY A 1 200 ? -19.640 6.077 14.206 1.00 68.50 200 GLY A C 1
ATOM 1473 O O . GLY A 1 200 ? -18.796 6.659 13.529 1.00 68.50 200 GLY A O 1
ATOM 1474 N N . ALA A 1 201 ? -20.553 6.741 14.920 1.00 72.81 201 ALA A N 1
ATOM 1475 C CA . ALA A 1 201 ? -20.606 8.197 15.031 1.00 72.81 201 ALA A CA 1
ATOM 1476 C C . ALA A 1 201 ? -20.419 8.668 16.480 1.00 72.81 201 ALA A C 1
ATOM 1478 O O . ALA A 1 201 ? -19.697 9.636 16.735 1.00 72.81 201 ALA A O 1
ATOM 1479 N N . ALA A 1 202 ? -21.054 7.994 17.437 1.00 75.62 202 ALA A N 1
ATOM 1480 C CA . ALA A 1 202 ? -21.018 8.333 18.849 1.00 75.62 202 ALA A CA 1
ATOM 1481 C C . ALA A 1 202 ? -21.170 7.095 19.741 1.00 75.62 202 ALA A C 1
ATOM 1483 O O . ALA A 1 202 ? -21.617 6.025 19.331 1.00 75.62 202 ALA A O 1
ATOM 1484 N N . TRP A 1 203 ? -20.816 7.264 21.012 1.00 80.88 203 TRP A N 1
ATOM 1485 C CA . TRP A 1 203 ? -21.170 6.298 22.043 1.00 80.88 203 TRP A CA 1
ATOM 1486 C C . TRP A 1 203 ? -22.656 6.396 22.372 1.00 80.88 203 TRP A C 1
ATOM 1488 O O . TRP A 1 203 ? -23.183 7.496 22.574 1.00 80.88 203 TRP A O 1
ATOM 1498 N N . ASN A 1 204 ? -23.308 5.243 22.473 1.00 82.31 204 ASN A N 1
ATOM 1499 C CA . ASN A 1 204 ? -24.691 5.122 22.896 1.00 82.31 204 ASN A CA 1
ATOM 1500 C C . ASN A 1 204 ? -24.793 4.190 24.121 1.00 82.31 204 ASN A C 1
ATOM 1502 O O . ASN A 1 204 ? -24.485 3.005 23.988 1.00 82.31 204 ASN A O 1
ATOM 1506 N N . PRO A 1 205 ? -25.216 4.701 25.294 1.00 84.75 205 PRO A N 1
ATOM 1507 C CA . PRO A 1 205 ? -25.477 6.108 25.589 1.00 84.75 205 PRO A CA 1
ATOM 1508 C C . PRO A 1 205 ? -24.186 6.955 25.530 1.00 84.75 205 PRO A C 1
ATOM 1510 O O . PRO A 1 205 ? -23.085 6.409 25.519 1.00 84.75 205 PRO A O 1
ATOM 1513 N N . PRO A 1 206 ? -24.269 8.295 25.477 1.00 79.81 206 PRO A N 1
ATOM 1514 C CA . PRO A 1 206 ? -23.076 9.139 25.463 1.00 79.81 206 PRO A CA 1
ATOM 1515 C C . PRO A 1 206 ? -22.238 8.993 26.737 1.00 79.81 206 PRO A C 1
ATOM 1517 O O . PRO A 1 206 ? -22.776 8.964 27.846 1.00 79.81 206 PRO A O 1
ATOM 1520 N N . ILE A 1 207 ? -20.915 8.972 26.583 1.00 76.56 207 ILE A N 1
ATOM 1521 C CA . ILE A 1 207 ? -19.963 8.930 27.697 1.00 76.56 207 ILE A CA 1
ATOM 1522 C C . ILE A 1 207 ? -19.697 10.359 28.176 1.00 76.56 207 ILE A C 1
ATOM 1524 O O . ILE A 1 207 ? -19.162 11.187 27.440 1.00 76.56 207 ILE A O 1
ATOM 1528 N N . ALA A 1 208 ? -20.092 10.664 29.413 1.00 73.25 208 ALA A N 1
ATOM 1529 C CA . ALA A 1 208 ? -19.910 11.990 30.011 1.00 73.25 208 ALA A CA 1
ATOM 1530 C C . ALA A 1 208 ? -18.624 12.117 30.844 1.00 73.25 208 ALA A C 1
ATOM 1532 O O . ALA A 1 208 ? -18.156 13.228 31.092 1.00 73.25 208 ALA A O 1
ATOM 1533 N N . GLN A 1 209 ? -18.082 10.994 31.309 1.00 72.81 209 GLN A N 1
ATOM 1534 C CA . GLN A 1 209 ? -16.886 10.911 32.142 1.00 72.81 209 GLN A CA 1
ATOM 1535 C C . GLN A 1 209 ? -16.027 9.762 31.646 1.00 72.81 209 GLN A C 1
ATOM 1537 O O . GLN A 1 209 ? -16.555 8.789 31.114 1.00 72.81 209 GLN A O 1
ATOM 1542 N N . GLN A 1 210 ? -14.717 9.886 31.814 1.00 73.19 210 GLN A N 1
ATOM 1543 C CA . GLN A 1 210 ? -13.803 8.830 31.422 1.00 73.19 210 GLN A CA 1
ATOM 1544 C C . GLN A 1 210 ? -14.140 7.519 32.159 1.00 73.19 210 GLN A C 1
ATOM 1546 O O . GLN A 1 210 ? -14.410 7.565 33.364 1.00 73.19 210 GLN A O 1
ATOM 1551 N N . PRO A 1 211 ? -14.135 6.370 31.460 1.00 81.75 211 PRO A N 1
ATOM 1552 C CA . PRO A 1 211 ? -14.370 5.074 32.078 1.00 81.75 211 PRO A CA 1
ATOM 1553 C 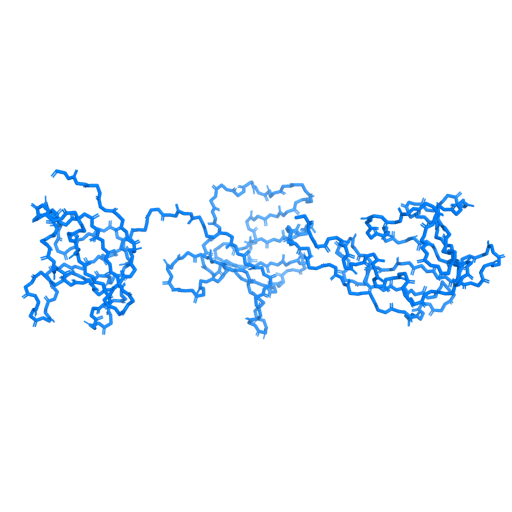C . PRO A 1 211 ? -13.413 4.773 33.245 1.00 81.75 211 PRO A C 1
ATOM 1555 O O . PRO A 1 211 ? -12.232 5.131 33.172 1.00 81.75 211 PRO A O 1
ATOM 1558 N N . PRO A 1 212 ? -13.886 4.107 34.316 1.00 84.94 212 PRO A N 1
ATOM 1559 C CA . PRO A 1 212 ? -13.037 3.694 35.429 1.00 84.94 212 PRO A CA 1
ATOM 1560 C C . PRO A 1 212 ? -11.905 2.747 35.012 1.00 84.94 212 PRO A C 1
ATOM 1562 O O . PRO A 1 212 ? -12.036 1.971 34.061 1.00 84.94 212 PRO A O 1
ATOM 1565 N N . VAL A 1 213 ? -10.824 2.737 35.797 1.00 87.50 213 VAL A N 1
ATOM 1566 C CA . VAL A 1 213 ? -9.772 1.713 35.703 1.00 87.50 213 VAL A CA 1
ATOM 1567 C C . VAL A 1 213 ? -10.395 0.324 35.842 1.00 87.50 213 VAL A C 1
ATOM 1569 O O . VAL A 1 213 ? -11.180 0.080 36.757 1.00 87.50 213 VAL A O 1
ATOM 1572 N N . GLY A 1 214 ? -10.020 -0.590 34.951 1.00 84.88 214 GLY A N 1
ATOM 1573 C CA . GLY A 1 214 ? -10.542 -1.953 34.909 1.00 84.88 214 GLY A CA 1
ATOM 1574 C C . GLY A 1 214 ? -11.790 -2.134 34.048 1.00 84.88 214 GLY A C 1
ATOM 1575 O O . GLY A 1 214 ? -12.219 -3.272 33.898 1.00 84.88 214 GLY A O 1
ATOM 1576 N N . THR A 1 215 ? -12.330 -1.063 33.453 1.00 88.88 215 THR A N 1
ATOM 1577 C CA . THR A 1 215 ? -13.383 -1.174 32.429 1.00 88.88 215 THR A CA 1
ATOM 1578 C C . THR A 1 215 ? -12.922 -2.099 31.314 1.00 88.88 215 THR A C 1
ATOM 1580 O O . THR A 1 215 ? -11.839 -1.885 30.761 1.00 88.88 215 THR A O 1
ATOM 1583 N N . MET A 1 216 ? -13.752 -3.078 30.969 1.00 90.38 216 MET A N 1
ATOM 1584 C CA . MET A 1 216 ? -13.485 -4.017 29.887 1.00 90.38 216 MET A CA 1
ATOM 1585 C C . MET A 1 216 ? -13.963 -3.426 28.559 1.00 90.38 216 MET A C 1
ATOM 1587 O O . MET A 1 216 ? -15.002 -2.766 28.493 1.00 90.38 216 MET A O 1
ATOM 1591 N N . VAL A 1 217 ? -13.180 -3.647 27.507 1.00 87.62 217 VAL A N 1
ATOM 1592 C CA . VAL A 1 217 ? -13.423 -3.136 26.159 1.00 87.62 217 VAL A CA 1
ATOM 1593 C C . VAL A 1 217 ? -13.454 -4.313 25.197 1.00 87.62 217 VAL A C 1
ATOM 1595 O O . VAL A 1 217 ? -12.441 -4.982 24.993 1.00 87.62 217 VAL A O 1
ATOM 1598 N N . ASP A 1 218 ? -14.618 -4.545 24.604 1.00 86.50 218 ASP A N 1
ATOM 1599 C CA . ASP A 1 218 ? -14.783 -5.437 23.458 1.00 86.50 218 ASP A CA 1
ATOM 1600 C C . ASP A 1 218 ? -14.567 -4.599 22.203 1.00 86.50 218 ASP A C 1
ATOM 1602 O O . ASP A 1 218 ? -15.423 -3.798 21.817 1.00 86.50 218 ASP A O 1
ATOM 1606 N N . LEU A 1 219 ? -13.376 -4.712 21.619 1.00 79.25 219 LEU A N 1
ATOM 1607 C CA . LEU A 1 219 ? -12.961 -3.896 20.481 1.00 79.25 219 LEU A CA 1
ATOM 1608 C C . LEU A 1 219 ? -13.699 -4.302 19.205 1.00 79.25 219 LEU A C 1
ATOM 1610 O O . LEU A 1 219 ? -13.886 -3.456 18.324 1.00 79.25 219 LEU A O 1
ATOM 1614 N N . LYS A 1 220 ? -14.123 -5.568 19.113 1.00 76.06 220 LYS A N 1
ATOM 1615 C CA . LYS A 1 220 ? -14.724 -6.157 17.910 1.00 76.06 220 LYS A CA 1
ATOM 1616 C C . LYS A 1 220 ? -16.249 -6.253 17.965 1.00 76.06 220 LYS A C 1
ATOM 1618 O O . LYS A 1 220 ? -16.869 -6.463 16.923 1.00 76.06 220 LYS A O 1
ATOM 1623 N N . GLY A 1 221 ? -16.849 -6.080 19.138 1.00 74.56 221 GLY A N 1
ATOM 1624 C CA . GLY A 1 221 ? -18.280 -6.269 19.360 1.00 74.56 221 GLY A CA 1
ATOM 1625 C C . GLY A 1 221 ? -18.721 -7.733 19.265 1.00 74.56 221 GLY A C 1
ATOM 1626 O O . GLY A 1 221 ? -19.884 -7.988 18.938 1.00 74.56 221 GLY A O 1
ATOM 1627 N N . ASP A 1 222 ? -17.812 -8.695 19.455 1.00 78.88 222 ASP A N 1
ATOM 1628 C CA . ASP A 1 222 ? -18.097 -10.132 19.327 1.00 78.88 222 ASP A CA 1
ATOM 1629 C C . ASP A 1 222 ? -18.381 -10.830 20.673 1.00 78.88 222 ASP A C 1
ATOM 1631 O O . ASP A 1 222 ? -18.738 -12.016 20.699 1.00 78.88 222 ASP A O 1
ATOM 1635 N N . GLY A 1 223 ? -18.338 -10.073 21.775 1.00 80.75 223 GLY A N 1
ATOM 1636 C CA . GLY A 1 223 ? -18.726 -10.471 23.124 1.00 80.75 223 GLY A CA 1
ATOM 1637 C C . GLY A 1 223 ? -17.549 -10.522 24.103 1.00 80.75 223 GLY A C 1
ATOM 1638 O O . GLY A 1 223 ? -17.622 -9.887 25.156 1.00 80.75 223 GLY A O 1
ATOM 1639 N N . PRO A 1 224 ? -16.489 -11.308 23.843 1.00 84.81 224 PRO A N 1
ATOM 1640 C CA . PRO A 1 224 ? -15.308 -11.333 24.697 1.00 84.81 224 PRO A CA 1
ATOM 1641 C C . PRO A 1 224 ? -14.500 -10.024 24.622 1.00 84.81 224 PRO A C 1
ATOM 1643 O O . PRO A 1 224 ? -14.081 -9.636 23.540 1.00 84.81 224 PRO A O 1
ATOM 1646 N N . PRO A 1 225 ? -14.185 -9.376 25.755 1.00 86.31 225 PRO A N 1
ATOM 1647 C CA . PRO A 1 225 ? -13.341 -8.186 25.747 1.00 86.31 225 PRO A CA 1
ATOM 1648 C C . PRO A 1 225 ? -11.871 -8.522 25.469 1.00 86.31 225 PRO A C 1
ATOM 1650 O O . PRO A 1 225 ? -11.313 -9.433 26.088 1.00 86.31 225 PRO A O 1
ATOM 1653 N N . GLU A 1 226 ? -11.217 -7.744 24.606 1.00 87.00 226 GLU A N 1
ATOM 1654 C CA . GLU A 1 226 ? -9.780 -7.873 24.313 1.00 87.00 226 GLU A CA 1
ATOM 1655 C C . GLU A 1 226 ? -8.918 -6.807 24.982 1.00 87.00 226 GLU A C 1
ATOM 1657 O O . GLU A 1 226 ? -7.708 -6.985 25.112 1.00 87.00 226 GLU A O 1
ATOM 1662 N N . ALA A 1 227 ? -9.521 -5.718 25.452 1.00 88.81 227 ALA A N 1
ATOM 1663 C CA . ALA A 1 227 ? -8.788 -4.631 26.077 1.00 88.81 227 ALA A CA 1
ATOM 1664 C C . ALA A 1 227 ? -9.417 -4.171 27.392 1.00 88.81 227 ALA A C 1
ATOM 1666 O O . ALA A 1 227 ? -10.553 -4.505 27.730 1.00 88.81 227 ALA A O 1
ATOM 1667 N N . ARG A 1 228 ? -8.654 -3.401 28.168 1.00 90.62 228 ARG A N 1
ATOM 1668 C CA . ARG A 1 228 ? -9.135 -2.773 29.400 1.00 90.62 228 ARG A CA 1
ATOM 1669 C C . ARG A 1 228 ? -8.541 -1.392 29.616 1.00 90.62 228 ARG A C 1
ATOM 1671 O O . ARG A 1 228 ? -7.406 -1.128 29.224 1.00 90.62 228 ARG A O 1
ATOM 1678 N N . PHE A 1 229 ? -9.266 -0.550 30.337 1.00 89.19 229 PHE A N 1
ATOM 1679 C CA . PHE A 1 229 ? -8.728 0.703 30.860 1.00 89.19 229 PHE A CA 1
ATOM 1680 C C . PHE A 1 229 ? -7.731 0.411 31.989 1.00 89.19 229 PHE A C 1
ATOM 1682 O O . PHE A 1 229 ? -8.057 -0.292 32.950 1.00 89.19 229 PHE A O 1
ATOM 1689 N N . ALA A 1 230 ? -6.518 0.941 31.882 1.00 86.19 230 ALA A N 1
ATOM 1690 C CA . ALA A 1 230 ? -5.431 0.739 32.829 1.00 86.19 230 ALA A CA 1
ATOM 1691 C C . ALA A 1 230 ? -4.929 2.067 33.397 1.00 86.19 230 ALA A C 1
ATOM 1693 O O . ALA A 1 230 ? -4.993 3.099 32.738 1.00 86.19 230 ALA A O 1
ATOM 1694 N N . ASP A 1 231 ? -4.437 1.991 34.630 1.00 88.69 231 ASP A N 1
ATOM 1695 C CA . ASP A 1 231 ? -3.706 3.046 35.330 1.00 88.69 231 ASP A CA 1
ATOM 1696 C C . ASP A 1 231 ? -2.239 2.611 35.418 1.00 88.69 231 ASP A C 1
ATOM 1698 O O . ASP A 1 231 ? -1.868 1.767 36.243 1.00 88.69 231 ASP A O 1
ATOM 1702 N N . LEU A 1 232 ? -1.424 3.108 34.493 1.00 87.00 232 LEU A N 1
ATOM 1703 C CA . LEU A 1 232 ? -0.016 2.754 34.358 1.00 87.00 232 LEU A CA 1
ATOM 1704 C C . LEU A 1 232 ? 0.864 3.531 35.340 1.00 87.00 232 LEU A C 1
ATOM 1706 O O . LEU A 1 232 ? 1.925 3.033 35.732 1.00 87.00 232 LEU A O 1
ATOM 1710 N N . ASN A 1 233 ? 0.437 4.722 35.763 1.00 87.19 233 ASN A N 1
ATOM 1711 C CA . ASN A 1 233 ? 1.202 5.572 36.675 1.00 87.19 233 ASN A CA 1
ATOM 1712 C C . ASN A 1 233 ? 0.800 5.448 38.163 1.00 87.19 233 ASN A C 1
ATOM 1714 O O . ASN A 1 233 ? 1.533 5.920 39.040 1.00 87.19 233 ASN A O 1
ATOM 1718 N N . GLY A 1 234 ? -0.290 4.743 38.461 1.00 85.25 234 GLY A N 1
ATOM 1719 C CA . GLY A 1 234 ? -0.742 4.389 39.805 1.00 85.25 234 GLY A CA 1
ATOM 1720 C C . GLY A 1 234 ? -1.501 5.497 40.539 1.00 85.25 234 GLY A C 1
ATOM 1721 O O . GLY A 1 234 ? -1.490 5.509 41.778 1.00 85.25 234 GLY A O 1
ATOM 1722 N N . ASN A 1 235 ? -2.107 6.451 39.829 1.00 83.31 235 ASN A N 1
ATOM 1723 C CA . ASN A 1 235 ? -2.826 7.580 40.433 1.00 83.31 235 ASN A CA 1
ATOM 1724 C C . ASN A 1 235 ? -4.325 7.312 40.685 1.00 83.31 235 ASN A C 1
ATOM 1726 O O . ASN A 1 235 ? -5.001 8.141 41.303 1.00 83.31 235 ASN A O 1
ATOM 1730 N N . GLY A 1 236 ? -4.833 6.148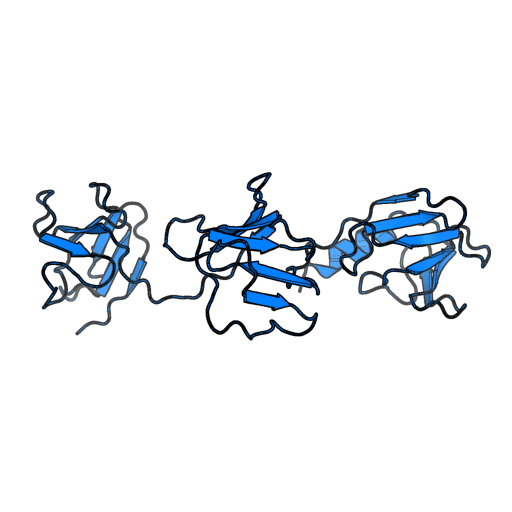 40.275 1.00 82.88 236 GLY A N 1
ATOM 1731 C CA . GLY A 1 236 ? -6.228 5.732 40.404 1.00 82.88 236 GLY A CA 1
ATOM 1732 C C . GLY A 1 236 ? -7.147 6.203 39.273 1.00 82.88 236 GLY A C 1
ATOM 1733 O O . GLY A 1 236 ? -8.357 5.979 39.360 1.00 82.88 236 GLY A O 1
ATOM 1734 N N . VAL A 1 237 ? -6.606 6.841 38.235 1.00 83.00 237 VAL A N 1
ATOM 1735 C CA . VAL A 1 237 ? -7.302 7.260 37.014 1.00 83.00 237 VAL A CA 1
ATOM 1736 C C . VAL A 1 237 ? -6.718 6.471 35.850 1.00 83.00 237 VAL A C 1
ATOM 1738 O O . VAL A 1 237 ? -5.522 6.219 35.803 1.00 83.00 237 VAL A O 1
ATOM 1741 N N . ALA A 1 238 ? -7.565 6.037 34.918 1.00 81.81 238 ALA A N 1
ATOM 1742 C CA . ALA A 1 238 ? -7.049 5.361 33.741 1.00 81.81 238 ALA A CA 1
ATOM 1743 C C . ALA A 1 238 ? -6.250 6.360 32.889 1.00 81.81 238 ALA A C 1
ATOM 1745 O O . ALA A 1 238 ? -6.725 7.455 32.607 1.00 81.81 238 ALA A O 1
ATOM 1746 N N . ASP A 1 239 ? -5.058 5.983 32.463 1.00 81.81 239 ASP A N 1
ATOM 1747 C CA . ASP A 1 239 ? -4.201 6.768 31.570 1.00 81.81 239 ASP A CA 1
ATOM 1748 C C . ASP A 1 239 ? -3.897 6.003 30.273 1.00 81.81 239 ASP A C 1
ATOM 1750 O O . ASP A 1 239 ? -3.268 6.536 29.361 1.00 81.81 239 ASP A O 1
ATOM 1754 N N . ALA A 1 240 ? -4.400 4.772 30.146 1.00 82.38 240 ALA A N 1
ATOM 1755 C CA . ALA A 1 240 ? -4.250 3.966 28.947 1.00 82.38 240 ALA A CA 1
ATOM 1756 C C . ALA A 1 240 ? -5.407 2.983 28.728 1.00 82.38 240 ALA A C 1
ATOM 1758 O O . ALA A 1 240 ? -6.124 2.598 29.655 1.00 82.38 240 ALA A O 1
ATOM 1759 N N . VAL A 1 241 ? -5.537 2.515 27.489 1.00 84.06 241 VAL A N 1
ATOM 1760 C CA . VAL A 1 241 ? -6.234 1.277 27.129 1.00 84.06 241 VAL A CA 1
ATOM 1761 C C . VAL A 1 241 ? -5.173 0.250 26.753 1.00 84.06 241 VAL A C 1
ATOM 1763 O O . VAL A 1 241 ? -4.315 0.525 25.913 1.00 84.06 241 VAL A O 1
ATOM 1766 N N . VAL A 1 242 ? -5.215 -0.921 27.385 1.00 83.94 242 VAL A N 1
ATOM 1767 C CA . VAL A 1 242 ? -4.223 -1.988 27.200 1.00 83.94 242 VAL A CA 1
ATOM 1768 C C . VAL A 1 242 ? -4.877 -3.276 26.735 1.00 83.94 242 VAL A C 1
ATOM 1770 O O . VAL A 1 242 ? -5.989 -3.594 27.161 1.00 83.94 242 VAL A O 1
ATOM 1773 N N . ASP A 1 243 ? -4.162 -4.029 25.909 1.00 87.69 243 ASP A N 1
ATOM 1774 C CA . ASP A 1 243 ? -4.536 -5.382 25.515 1.00 87.69 243 ASP A CA 1
ATOM 1775 C C . ASP A 1 243 ? -4.481 -6.319 26.735 1.00 87.69 243 ASP A C 1
ATOM 1777 O O . ASP A 1 243 ? -3.548 -6.269 27.544 1.00 87.69 243 ASP A O 1
ATOM 1781 N N . ILE A 1 244 ? -5.505 -7.151 26.922 1.00 87.12 244 ILE A N 1
ATOM 1782 C CA . ILE A 1 244 ? -5.597 -8.050 28.080 1.00 87.12 244 ILE A CA 1
ATOM 1783 C C . ILE A 1 244 ? -4.679 -9.269 27.923 1.00 87.12 244 ILE A C 1
ATOM 1785 O O . ILE A 1 244 ? -4.190 -9.787 28.933 1.00 87.12 244 ILE A O 1
ATOM 1789 N N . GLU A 1 245 ? -4.458 -9.740 26.696 1.00 83.00 245 GLU A N 1
ATOM 1790 C CA . GLU A 1 245 ? -3.657 -10.927 26.404 1.00 83.00 245 GLU A CA 1
ATOM 1791 C C . GLU A 1 245 ? -2.161 -10.598 26.391 1.00 83.00 245 GLU A C 1
ATOM 1793 O O . GLU A 1 245 ? -1.372 -11.296 27.038 1.00 83.00 245 GLU A O 1
ATOM 1798 N N . THR A 1 246 ? -1.767 -9.524 25.703 1.00 80.44 246 THR A N 1
ATOM 1799 C CA . THR A 1 246 ? -0.355 -9.147 25.544 1.00 80.44 246 THR A CA 1
ATOM 1800 C C . THR A 1 246 ? 0.119 -8.148 26.596 1.00 80.44 246 THR A C 1
ATOM 1802 O O . THR A 1 246 ? 1.295 -8.161 26.968 1.00 80.44 246 THR A O 1
ATOM 1805 N N . GLY A 1 247 ? -0.785 -7.320 27.130 1.00 80.31 247 GLY A N 1
ATOM 1806 C CA . GLY A 1 247 ? -0.441 -6.212 28.023 1.00 80.31 247 GLY A CA 1
ATOM 1807 C C . GLY A 1 247 ? 0.091 -4.973 27.300 1.00 80.31 247 GLY A C 1
ATOM 1808 O O . GLY A 1 247 ? 0.556 -4.047 27.970 1.00 80.31 247 GLY A O 1
ATOM 1809 N N . ASP A 1 248 ? 0.046 -4.949 25.967 1.00 78.44 248 ASP A N 1
ATOM 1810 C CA . ASP A 1 248 ? 0.517 -3.818 25.173 1.00 78.44 248 ASP A CA 1
ATOM 1811 C C . ASP A 1 248 ? -0.409 -2.606 25.326 1.00 78.44 248 ASP A C 1
ATOM 1813 O O . ASP A 1 248 ? -1.626 -2.736 25.465 1.00 78.44 248 ASP A O 1
ATOM 1817 N N . VAL A 1 249 ? 0.171 -1.404 25.287 1.00 77.31 249 VAL A N 1
ATOM 1818 C CA . VAL A 1 249 ? -0.594 -0.151 25.289 1.00 77.31 249 VAL A CA 1
ATOM 1819 C C . VAL A 1 249 ? -1.171 0.069 23.896 1.00 77.31 249 VAL A C 1
ATOM 1821 O O . VAL A 1 249 ? -0.429 0.290 22.942 1.00 77.31 249 VAL A O 1
ATOM 1824 N N . LEU A 1 250 ? -2.497 0.022 23.793 1.00 70.81 250 LEU A N 1
ATOM 1825 C CA . LEU A 1 250 ? -3.233 0.257 22.549 1.00 70.81 250 LEU A CA 1
ATOM 1826 C C . LEU A 1 250 ? -3.518 1.746 22.339 1.00 70.81 250 LEU A C 1
ATOM 1828 O O . LEU A 1 250 ? -3.566 2.224 21.209 1.00 70.81 250 LEU A O 1
ATOM 1832 N N . MET A 1 251 ? -3.724 2.479 23.435 1.00 77.38 251 MET A N 1
ATOM 1833 C CA . MET A 1 251 ? -4.010 3.910 23.418 1.00 77.38 251 MET A CA 1
ATOM 1834 C C . MET A 1 251 ? -3.569 4.552 24.728 1.00 77.38 251 MET A C 1
ATOM 1836 O O . MET A 1 251 ? -3.884 4.035 25.796 1.00 77.38 251 MET A O 1
ATOM 1840 N N . GLU A 1 252 ? -2.913 5.707 24.646 1.00 78.94 252 GLU A N 1
ATOM 1841 C CA . GLU A 1 252 ? -2.733 6.601 25.791 1.00 78.94 252 GLU A CA 1
ATOM 1842 C C . GLU A 1 252 ? -3.930 7.550 25.890 1.00 78.94 252 GLU A C 1
ATOM 1844 O O . GLU A 1 252 ? -4.376 8.130 24.895 1.00 78.94 252 GLU A O 1
ATOM 1849 N N . LEU A 1 253 ? -4.468 7.693 27.095 1.00 72.88 253 LEU A N 1
ATOM 1850 C CA . LEU A 1 253 ? -5.568 8.595 27.390 1.00 72.88 253 LEU A CA 1
ATOM 1851 C C . LEU A 1 253 ? -4.984 9.885 27.955 1.00 72.88 253 LEU A C 1
ATOM 1853 O O . LEU A 1 253 ? -4.207 9.865 28.907 1.00 72.88 253 LEU A O 1
ATOM 1857 N N . GLU A 1 254 ? -5.379 11.026 27.390 1.00 66.56 254 GLU A N 1
ATOM 1858 C CA . GLU A 1 254 ? -5.082 12.305 28.027 1.00 66.56 254 GLU A CA 1
ATOM 1859 C C . GLU A 1 254 ? -5.823 12.373 29.367 1.00 66.56 254 GLU A C 1
ATOM 1861 O O . GLU A 1 254 ? -7.054 12.450 29.398 1.00 66.56 254 GLU A O 1
ATOM 1866 N N . GLU A 1 255 ? -5.070 12.360 30.469 1.00 59.50 255 GLU A N 1
ATOM 1867 C CA . GLU A 1 255 ? -5.608 12.580 31.810 1.00 59.50 255 GLU A CA 1
ATOM 1868 C C . GLU A 1 255 ? -6.336 13.935 31.857 1.00 59.50 255 GLU A C 1
ATOM 1870 O O . GLU A 1 255 ? -5.751 14.981 31.551 1.00 59.50 255 GLU A O 1
ATOM 1875 N N . ARG A 1 256 ? -7.622 13.927 32.223 1.00 55.53 256 ARG A N 1
ATOM 1876 C CA . ARG A 1 256 ? -8.454 15.135 32.351 1.00 55.53 256 ARG A CA 1
ATOM 1877 C C . ARG A 1 256 ? -8.812 15.467 33.790 1.00 55.53 256 ARG A C 1
ATOM 1879 O O . ARG A 1 256 ? -9.148 14.538 34.553 1.00 55.53 256 ARG A O 1
#

pLDDT: mean 74.41, std 14.07, range [25.91, 90.75]

Secondary structure (DSSP, 8-state):
--SHHHHHHHHHTSSPTT-EEEPSSP-SS--EEE-SSSEESPP-SPPPTT-EEESSSSSS--EEEE-SS-SSS--EEEETTT--EEEE--------PPPTT-EEESSSSS--SEEE-SSSEES---SPPPTT-EEESSSSSS--EEEE-SSSSSS--EEEETTT--EEEE--------PPPTT-EEESSSSS--SEEE-SSSEES---SPPPTT-EEESSSSSS--EEEE-SSSSSS--EEEETTT--EEEE----